Protein 3QAV (pdb70)

CATH classification: 3.40.30.10 (+1 more: 1.20.1050.10)

Radius of gyration: 17.87 Å; Cα contacts (8 Å, |Δi|>4): 291; chains: 1; bounding box: 44×52×30 Å

Structure (mmCIF, N/CA/C/O backbone):
data_3QAV
#
_entry.id   3QAV
#
_cell.length_a   90.747
_cell.length_b   58.775
_cell.length_c   55.457
_cell.angle_alpha   90.00
_cell.angle_beta   124.39
_cell.angle_gamma   90.00
#
_symmetry.space_group_name_H-M   'C 1 2 1'
#
loop_
_entity.id
_entity.type
_entity.pdbx_description
1 polymer 'Rho-class glutathione S-transferase'
2 water water
#
loop_
_atom_site.group_PDB
_atom_site.id
_atom_site.type_symbol
_atom_site.label_atom_id
_atom_site.label_alt_id
_atom_site.label_comp_id
_atom_site.label_asym_id
_atom_site.label_entity_id
_atom_site.label_seq_id
_atom_site.pdbx_PDB_ins_code
_atom_site.Cartn_x
_atom_site.Cartn_y
_atom_site.Cartn_z
_atom_site.occupancy
_atom_site.B_iso_or_equiv
_atom_site.auth_seq_id
_atom_site.auth_comp_id
_atom_site.auth_asym_id
_atom_site.auth_atom_id
_atom_site.pdbx_PDB_model_num
ATOM 1 N N . SER A 1 25 ? 33.785 68.052 39.411 1.00 56.92 5 SER A N 1
ATOM 2 C CA . SER A 1 25 ? 34.139 68.755 38.143 1.00 57.20 5 SER A CA 1
ATOM 3 C C . SER A 1 25 ? 33.524 68.046 36.937 1.00 56.10 5 SER A C 1
ATOM 4 O O . SER A 1 25 ? 32.815 68.660 36.137 1.00 56.72 5 SER A O 1
ATOM 7 N N . LYS A 1 26 ? 33.791 66.749 36.818 1.00 53.53 6 LYS A N 1
ATOM 8 C CA . LYS A 1 26 ? 33.262 65.963 35.711 1.00 49.42 6 LYS A CA 1
ATOM 9 C C . LYS A 1 26 ? 32.922 64.559 36.201 1.00 46.01 6 LYS A C 1
ATOM 10 O O . LYS A 1 26 ? 33.806 63.790 36.584 1.00 44.01 6 LYS A O 1
ATOM 16 N N . PRO A 1 27 ? 31.630 64.210 36.199 1.00 42.54 7 PRO A N 1
ATOM 17 C CA . PRO A 1 27 ? 31.202 62.885 36.652 1.00 39.61 7 PRO A CA 1
ATOM 18 C C . PRO A 1 27 ? 31.969 61.775 35.949 1.00 37.27 7 PRO A C 1
ATOM 19 O O . PRO A 1 27 ? 32.366 61.919 34.795 1.00 36.78 7 PRO A O 1
ATOM 23 N N . PHE A 1 28 ? 32.186 60.678 36.664 1.00 35.11 8 PHE A N 1
ATOM 24 C CA . PHE A 1 28 ? 32.872 59.518 36.113 1.00 34.03 8 PHE A CA 1
ATOM 25 C C . PHE A 1 28 ? 32.048 58.310 36.527 1.00 32.56 8 PHE A C 1
ATOM 26 O O . PHE A 1 28 ? 31.716 58.153 37.704 1.00 30.49 8 PHE A O 1
ATOM 34 N N . VAL A 1 29 ? 31.715 57.455 35.567 1.00 31.06 9 VAL A N 1
ATOM 35 C CA . VAL A 1 29 ? 30.903 56.292 35.883 1.00 31.23 9 VAL A CA 1
ATOM 36 C C . VAL A 1 29 ? 31.455 54.953 35.412 1.00 30.16 9 VAL A C 1
ATOM 37 O O . VAL A 1 29 ? 31.767 54.774 34.230 1.00 30.88 9 VAL A O 1
ATOM 41 N N . TYR A 1 30 ? 31.593 54.025 36.360 1.00 28.10 10 TYR A N 1
ATOM 42 C CA . TYR A 1 30 ? 32.047 52.671 36.066 1.00 27.74 10 TYR A CA 1
ATOM 43 C C . TYR A 1 30 ? 30.749 51.906 35.861 1.00 28.45 10 TYR A C 1
ATOM 44 O O . TYR A 1 30 ? 29.863 51.953 36.719 1.00 27.11 10 TYR A O 1
ATOM 53 N N . TRP A 1 31 ? 30.629 51.202 34.741 1.00 26.40 11 TRP A N 1
ATOM 54 C CA . TRP A 1 31 ? 29.408 50.463 34.463 1.00 25.45 11 TRP A CA 1
ATOM 55 C C . TRP A 1 31 ? 29.639 49.291 33.524 1.00 27.58 11 TRP A C 1
ATOM 56 O O . TRP A 1 31 ? 30.678 49.197 32.871 1.00 27.99 11 TRP A O 1
ATOM 67 N N . GLY A 1 32 ? 28.645 48.415 33.442 1.00 26.27 12 GLY A N 1
ATOM 68 C CA . GLY A 1 32 ? 28.754 47.247 32.587 1.00 26.00 12 GLY A CA 1
ATOM 69 C C . GLY A 1 32 ? 27.567 47.062 31.663 1.00 27.63 12 GLY A C 1
ATOM 70 O O . GLY A 1 32 ? 26.483 47.607 31.897 1.00 26.32 12 GLY A O 1
ATOM 71 N N . SER A 1 33 ? 27.776 46.274 30.612 1.00 28.30 13 SER A N 1
ATOM 72 C CA . SER A 1 33 ? 26.746 46.016 29.616 1.00 30.21 13 SER A CA 1
ATOM 73 C C . SER A 1 33 ? 25.622 45.109 30.106 1.00 31.66 13 SER A C 1
ATOM 74 O O . SER A 1 33 ? 25.872 44.091 30.757 1.00 30.42 13 SER A O 1
ATOM 77 N N . GLY A 1 34 ? 24.385 45.501 29.789 1.00 33.55 14 GLY A N 1
ATOM 78 C CA . GLY A 1 34 ? 23.211 44.721 30.156 1.00 34.36 14 GLY A CA 1
ATOM 79 C C . GLY A 1 34 ? 22.558 45.024 31.497 1.00 34.92 14 GLY A C 1
ATOM 80 O O . GLY A 1 34 ? 21.426 44.603 31.746 1.00 35.51 14 GLY A O 1
ATOM 81 N N . SER A 1 35 ? 23.272 45.757 32.349 1.00 34.43 15 SER A N 1
ATOM 82 C CA . SER A 1 35 ? 22.821 46.127 33.691 1.00 30.62 15 SER A CA 1
ATOM 83 C C . SER A 1 35 ? 21.815 47.282 33.756 1.00 30.20 15 SER A C 1
ATOM 84 O O . SER A 1 35 ? 22.168 48.436 33.511 1.00 27.98 15 SER A O 1
ATOM 87 N N . PRO A 1 36 ? 20.544 46.989 34.105 1.00 31.34 16 PRO A N 1
ATOM 88 C CA . PRO A 1 36 ? 19.541 48.057 34.187 1.00 29.47 16 PRO A CA 1
ATOM 89 C C . PRO A 1 36 ? 19.957 49.187 35.140 1.00 29.16 16 PRO A C 1
ATOM 90 O O . PRO A 1 36 ? 19.715 50.365 34.863 1.00 28.00 16 PRO A O 1
ATOM 94 N N . PRO A 1 37 ? 20.578 48.846 36.281 1.00 28.02 17 PRO A N 1
ATOM 95 C CA . PRO A 1 37 ? 20.974 49.944 37.167 1.00 27.01 17 PRO A CA 1
ATOM 96 C C . PRO A 1 37 ? 22.023 50.865 36.523 1.00 26.38 17 PRO A C 1
ATOM 97 O O . PRO A 1 37 ? 22.074 52.069 36.808 1.00 24.16 17 PRO A O 1
ATOM 101 N N . CYS A 1 38 ? 22.851 50.308 35.641 1.00 25.13 18 CYS A N 1
ATOM 102 C CA . CYS A 1 38 ? 23.850 51.121 34.957 1.00 25.66 18 CYS A CA 1
ATOM 103 C C . CYS A 1 38 ? 23.151 51.960 33.893 1.00 25.99 18 CYS A C 1
ATOM 104 O O . CYS A 1 38 ? 23.417 53.156 33.748 1.00 25.65 18 CYS A O 1
ATOM 107 N N . TRP A 1 39 ? 22.247 51.320 33.160 1.00 25.32 19 TRP A N 1
ATOM 108 C CA . TRP A 1 39 ? 21.510 51.977 32.085 1.00 25.61 19 TRP A CA 1
ATOM 109 C C . TRP A 1 39 ? 20.786 53.196 32.623 1.00 23.78 19 TRP A C 1
ATOM 110 O O . TRP A 1 39 ? 20.795 54.248 32.001 1.00 24.37 19 TRP A O 1
ATOM 121 N N . LYS A 1 40 ? 20.162 53.050 33.787 1.00 23.60 20 LYS A N 1
ATOM 122 C CA . LYS A 1 40 ? 19.441 54.153 34.417 1.00 22.97 20 LYS A CA 1
ATOM 123 C C . LYS A 1 40 ? 20.340 55.379 34.510 1.00 23.38 20 LYS A C 1
ATOM 124 O O . LYS A 1 40 ? 19.953 56.492 34.128 1.00 23.08 20 LYS A O 1
ATOM 130 N N . VAL A 1 41 ? 21.546 55.166 35.024 1.00 21.53 21 VAL A N 1
ATOM 131 C CA . VAL A 1 41 ? 22.511 56.241 35.185 1.00 22.65 21 VAL A CA 1
ATOM 132 C C . VAL A 1 41 ? 22.923 56.891 33.858 1.00 23.59 21 VAL A C 1
ATOM 133 O O . VAL A 1 41 ? 22.974 58.116 33.757 1.00 23.27 21 VAL A O 1
ATOM 137 N N . LEU A 1 42 ? 23.205 56.077 32.843 1.00 24.70 22 LEU A N 1
ATOM 138 C CA . LEU A 1 42 ? 23.615 56.614 31.548 1.00 25.05 22 LEU A CA 1
ATOM 139 C C . LEU A 1 42 ? 22.498 57.439 30.915 1.00 25.73 22 LEU A C 1
ATOM 140 O O . LEU A 1 42 ? 22.758 58.467 30.282 1.00 26.30 22 LEU A O 1
ATOM 145 N N . LEU A 1 43 ? 21.258 56.984 31.084 1.00 24.14 23 LEU A N 1
ATOM 146 C CA . LEU A 1 43 ? 20.109 57.683 30.523 1.00 24.15 23 LEU A CA 1
ATOM 147 C C . LEU A 1 43 ? 19.930 59.051 31.160 1.00 23.32 23 LEU A C 1
ATOM 148 O O . LEU A 1 43 ? 19.661 60.028 30.472 1.00 23.89 23 LEU A O 1
ATOM 153 N N . VAL A 1 44 ? 20.059 59.121 32.478 1.00 22.52 24 VAL A N 1
ATOM 154 C CA . VAL A 1 44 ? 19.924 60.403 33.168 1.00 23.13 24 VAL A CA 1
ATOM 155 C C . VAL A 1 44 ? 20.998 61.375 32.677 1.00 24.39 24 VAL A C 1
ATOM 156 O O . VAL A 1 44 ? 20.706 62.526 32.378 1.00 26.97 24 VAL A O 1
ATOM 160 N N . LEU A 1 45 ? 22.241 60.906 32.602 1.00 24.08 25 LEU A N 1
ATOM 161 C CA . LEU A 1 45 ? 23.343 61.744 32.141 1.00 25.66 25 LEU A CA 1
ATOM 162 C C . LEU A 1 45 ? 23.116 62.243 30.711 1.00 26.13 25 LEU A C 1
ATOM 163 O O . LEU A 1 45 ? 23.295 63.423 30.426 1.00 24.40 25 LEU A O 1
ATOM 168 N N . GLN A 1 46 ? 22.723 61.333 29.821 1.00 26.26 26 GLN A N 1
ATOM 169 C CA . GLN A 1 46 ? 22.474 61.674 28.426 1.00 27.81 26 GLN A CA 1
ATOM 170 C C . GLN A 1 46 ? 21.289 62.630 28.291 1.00 29.59 26 GLN A C 1
ATOM 171 O O . GLN A 1 46 ? 21.383 63.650 27.613 1.00 32.79 26 GLN A O 1
ATOM 177 N N . GLU A 1 47 ? 20.174 62.298 28.934 1.00 29.68 27 GLU A N 1
ATOM 178 C CA . GLU A 1 47 ? 18.984 63.140 28.856 1.00 32.02 27 GLU A CA 1
ATOM 179 C C . GLU A 1 47 ? 19.264 64.560 29.336 1.00 33.87 27 GLU A C 1
ATOM 180 O O . GLU A 1 47 ? 18.810 65.530 28.729 1.00 35.10 27 GLU A O 1
ATOM 186 N N . LYS A 1 48 ? 20.012 64.680 30.427 1.00 33.34 28 LYS A N 1
ATOM 187 C CA . LYS A 1 48 ? 20.334 65.992 30.980 1.00 35.41 28 LYS A CA 1
ATOM 188 C C . LYS A 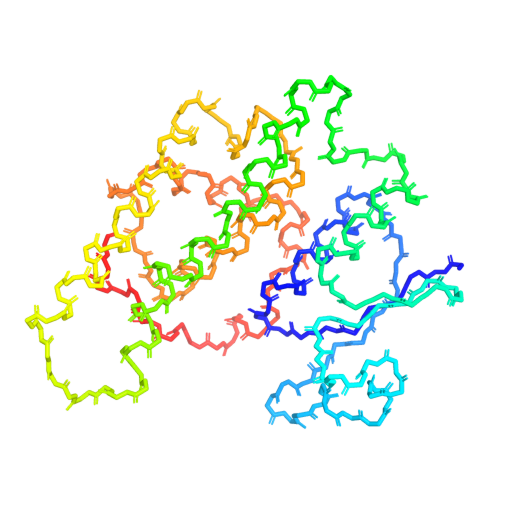1 48 ? 21.528 66.623 30.273 1.00 35.50 28 LYS A C 1
ATOM 189 O O . LYS A 1 48 ? 21.946 67.725 30.614 1.00 36.41 28 LYS A O 1
ATOM 195 N N . LYS A 1 49 ? 22.070 65.908 29.289 1.00 36.47 29 LYS A N 1
ATOM 196 C CA . LYS A 1 49 ? 23.209 66.374 28.496 1.00 38.49 29 LYS A CA 1
ATOM 197 C C . LYS A 1 49 ? 24.487 66.637 29.293 1.00 39.31 29 LYS A C 1
ATOM 198 O O . LYS A 1 49 ? 25.325 67.433 28.873 1.00 38.86 29 LYS A O 1
ATOM 204 N N . ILE A 1 50 ? 24.646 65.975 30.435 1.00 39.14 30 ILE A N 1
ATOM 205 C CA . ILE A 1 50 ? 25.845 66.167 31.253 1.00 39.41 30 ILE A CA 1
ATOM 206 C C . ILE A 1 50 ? 27.046 65.434 30.659 1.00 39.82 30 ILE A C 1
ATOM 207 O O . ILE A 1 50 ? 26.965 64.247 30.343 1.00 41.17 30 ILE A O 1
ATOM 212 N N . ASP A 1 51 ? 28.159 66.142 30.505 1.00 39.27 31 ASP A N 1
ATOM 213 C CA . ASP A 1 51 ? 29.364 65.533 29.960 1.00 40.45 31 ASP A CA 1
ATOM 214 C C . ASP A 1 51 ? 29.997 64.694 31.069 1.00 39.09 31 ASP A C 1
ATOM 215 O O . ASP A 1 51 ? 30.146 65.169 32.197 1.00 38.40 31 ASP A O 1
ATOM 220 N N . TYR A 1 52 ? 30.373 63.457 30.753 1.00 36.00 32 TYR A N 1
ATOM 221 C CA . TYR A 1 52 ? 30.974 62.575 31.752 1.00 34.33 32 TYR A CA 1
ATOM 222 C C . TYR A 1 52 ? 32.021 61.628 31.183 1.00 34.44 32 TYR A C 1
ATOM 223 O O . TYR A 1 52 ? 32.019 61.332 29.989 1.00 32.80 32 TYR A O 1
ATOM 232 N N . ASP A 1 53 ? 32.915 61.165 32.054 1.00 34.11 33 ASP A N 1
ATOM 233 C CA . ASP A 1 53 ? 33.944 60.205 31.684 1.00 33.96 33 ASP A CA 1
ATOM 234 C C . ASP A 1 53 ? 33.358 58.860 32.079 1.00 34.30 33 ASP A C 1
ATOM 235 O O . ASP A 1 53 ? 32.420 58.801 32.876 1.00 34.72 33 ASP A O 1
ATOM 240 N N . GLU A 1 54 ? 33.917 57.779 31.552 1.00 33.80 34 GLU A N 1
ATOM 241 C CA . GLU A 1 54 ? 33.389 56.461 31.862 1.00 32.96 34 GLU A CA 1
ATOM 242 C C . GLU A 1 54 ? 34.414 55.352 31.700 1.00 33.52 34 GLU A C 1
ATOM 243 O O . GLU A 1 54 ? 35.378 55.483 30.950 1.00 36.22 34 GLU A O 1
ATOM 249 N N . LYS A 1 55 ? 34.177 54.253 32.405 1.00 33.78 35 LYS A N 1
ATOM 250 C CA . LYS A 1 55 ? 35.020 53.072 32.326 1.00 33.61 35 LYS A CA 1
ATOM 251 C C . LYS A 1 55 ? 34.074 51.891 32.167 1.00 33.54 35 LYS A C 1
ATOM 252 O O . LYS A 1 55 ? 33.374 51.517 33.109 1.00 34.53 35 LYS A O 1
ATOM 258 N N . ILE A 1 56 ? 34.030 51.331 30.963 1.00 32.52 36 ILE A N 1
ATOM 259 C CA . ILE A 1 56 ? 33.176 50.188 30.681 1.00 33.04 36 ILE A CA 1
ATOM 260 C C . ILE A 1 56 ? 33.893 48.937 31.175 1.00 33.64 36 ILE A C 1
ATOM 261 O O . ILE A 1 56 ? 34.893 48.524 30.591 1.00 34.38 36 ILE A O 1
ATOM 266 N N . ILE A 1 57 ? 33.389 48.339 32.252 1.00 33.13 37 ILE A N 1
ATOM 267 C CA . ILE A 1 57 ? 34.024 47.145 32.811 1.00 33.30 37 ILE A CA 1
ATOM 268 C C . ILE A 1 57 ? 33.520 45.865 32.174 1.00 32.70 37 ILE A C 1
ATOM 269 O O . ILE A 1 57 ? 32.544 45.877 31.434 1.00 32.97 37 ILE A O 1
ATOM 274 N N . SER A 1 58 ? 34.202 44.761 32.454 1.00 34.84 38 SER A N 1
ATOM 275 C CA . SER A 1 58 ? 33.812 43.466 31.906 1.00 36.43 38 SER A CA 1
ATOM 276 C C . SER A 1 58 ? 33.274 42.544 32.980 1.00 37.65 38 SER A C 1
ATOM 277 O O . SER A 1 58 ? 34.017 42.106 33.859 1.00 39.04 38 SER A O 1
ATOM 280 N N . PHE A 1 59 ? 31.983 42.243 32.909 1.00 37.41 39 PHE A N 1
ATOM 281 C CA . PHE A 1 59 ? 31.382 41.351 33.885 1.00 38.75 39 PHE A CA 1
ATOM 282 C C . PHE A 1 59 ? 32.015 39.970 33.780 1.00 39.49 39 PHE A C 1
ATOM 283 O O . PHE A 1 59 ? 32.458 39.415 34.778 1.00 40.91 39 PHE A O 1
ATOM 291 N N . SER A 1 60 ? 32.078 39.423 32.567 1.00 40.61 40 SER A N 1
ATOM 292 C CA . SER A 1 60 ? 32.645 38.088 32.376 1.00 41.50 40 SER A CA 1
ATOM 293 C C . SER A 1 60 ? 34.085 37.975 32.870 1.00 41.37 40 SER A C 1
ATOM 294 O O . SER A 1 60 ? 34.551 36.886 33.184 1.00 42.10 40 SER A O 1
ATOM 297 N N . LYS A 1 61 ? 34.782 39.101 32.947 1.00 41.16 41 LYS A N 1
ATOM 298 C CA . LYS A 1 61 ? 36.156 39.107 33.420 1.00 40.93 41 LYS A CA 1
ATOM 299 C C . LYS A 1 61 ? 36.239 39.623 34.865 1.00 40.69 41 LYS A C 1
ATOM 300 O O . LYS A 1 61 ? 37.324 39.875 35.395 1.00 38.68 41 LYS A O 1
ATOM 306 N N . LYS A 1 62 ? 35.075 39.782 35.489 1.00 40.06 42 LYS A N 1
ATOM 307 C CA . LYS A 1 62 ? 34.976 40.230 36.874 1.00 40.18 42 LYS A CA 1
ATOM 308 C C . LYS A 1 62 ? 35.697 41.530 37.212 1.00 39.21 42 LYS A C 1
ATOM 309 O O . LYS A 1 62 ? 36.295 41.642 38.282 1.00 38.31 42 LYS A O 1
ATOM 315 N N . GLU A 1 63 ? 35.637 42.517 36.323 1.00 38.25 43 GLU A N 1
ATOM 316 C CA . GLU A 1 63 ? 36.311 43.785 36.586 1.00 38.00 43 GLU A CA 1
ATOM 317 C C . GLU A 1 63 ? 35.522 44.659 37.560 1.00 38.50 43 GLU A C 1
ATOM 318 O O . GLU A 1 63 ? 36.024 45.673 38.041 1.00 38.61 43 GLU A O 1
ATOM 324 N N . HIS A 1 64 ? 34.285 44.269 37.850 1.00 39.15 44 HIS A N 1
ATOM 325 C CA . HIS A 1 64 ? 33.468 45.018 38.802 1.00 40.18 44 HIS A CA 1
ATOM 326 C C . HIS A 1 64 ? 33.963 44.658 40.195 1.00 41.15 44 HIS A C 1
ATOM 327 O O . HIS A 1 64 ? 33.631 45.317 41.178 1.00 41.65 44 HIS A O 1
ATOM 334 N N . LYS A 1 65 ? 34.774 43.606 40.258 1.00 41.90 45 LYS A N 1
ATOM 335 C CA . LYS A 1 65 ? 35.338 43.120 41.510 1.00 41.56 45 LYS A CA 1
ATOM 336 C C . LYS A 1 65 ? 36.791 43.558 41.681 1.00 41.16 45 LYS A C 1
ATOM 337 O O . LYS A 1 65 ? 37.495 43.045 42.547 1.00 40.80 45 LYS A O 1
ATOM 343 N N . SER A 1 66 ? 37.236 44.504 40.858 1.00 40.30 46 SER A N 1
ATOM 344 C CA . SER A 1 66 ? 38.611 44.983 40.926 1.00 42.42 46 SER A CA 1
ATOM 345 C C . SER A 1 66 ? 38.836 45.833 42.169 1.00 43.93 46 SER A C 1
ATOM 346 O O . SER A 1 66 ? 37.877 46.257 42.816 1.00 42.92 46 SER A O 1
ATOM 349 N N . GLU A 1 67 ? 40.105 46.079 42.493 1.00 43.30 47 GLU A N 1
ATOM 350 C CA . GLU A 1 67 ? 40.464 46.878 43.661 1.00 44.35 47 GLU A CA 1
ATOM 351 C C . GLU A 1 67 ? 40.106 48.345 43.472 1.00 42.62 47 GLU A C 1
ATOM 352 O O . GLU A 1 67 ? 39.803 49.044 44.438 1.00 42.15 47 GLU A O 1
ATOM 358 N N . GLU A 1 68 ? 40.156 48.812 42.230 1.00 41.42 48 GLU A N 1
ATOM 359 C CA . GLU A 1 68 ? 39.825 50.201 41.932 1.00 41.17 48 GLU A CA 1
ATOM 360 C C . GLU A 1 68 ? 38.340 50.431 42.228 1.00 40.50 48 GLU A C 1
ATOM 361 O O . GLU A 1 68 ? 37.941 51.502 42.691 1.00 39.57 48 GLU A O 1
ATOM 367 N N . ILE A 1 69 ? 37.529 49.413 41.964 1.00 38.31 49 ILE A N 1
ATOM 368 C CA . ILE A 1 69 ? 36.096 49.489 42.211 1.00 37.72 49 ILE A CA 1
ATOM 369 C C . ILE A 1 69 ? 35.836 49.425 43.711 1.00 38.17 49 ILE A C 1
ATOM 370 O O . ILE A 1 69 ? 35.124 50.265 44.264 1.00 37.13 49 ILE A O 1
ATOM 375 N N . LEU A 1 70 ? 36.413 48.417 44.360 1.00 37.41 50 LEU A N 1
ATOM 376 C CA . LEU A 1 70 ? 36.235 48.225 45.795 1.00 38.63 50 LEU A CA 1
ATOM 377 C C . LEU A 1 70 ? 36.601 49.457 46.612 1.00 38.14 50 LEU A C 1
ATOM 378 O O . LEU A 1 70 ? 35.924 49.773 47.586 1.00 38.26 50 LEU A O 1
ATOM 383 N N . GLU A 1 71 ? 37.654 50.164 46.218 1.00 38.87 51 GLU A N 1
ATOM 384 C CA . GLU A 1 71 ? 38.044 51.368 46.952 1.00 42.24 51 GLU A CA 1
ATOM 385 C C . GLU A 1 71 ? 36.859 52.323 47.032 1.00 42.04 51 GLU A C 1
ATOM 386 O O . GLU A 1 71 ? 36.597 52.918 48.076 1.00 42.32 51 GLU A O 1
ATOM 392 N N . LEU A 1 72 ? 36.147 52.454 45.916 1.00 40.94 52 LEU A N 1
ATOM 393 C CA . LEU A 1 72 ? 34.981 53.328 45.820 1.00 40.13 52 LEU A CA 1
ATOM 394 C C . LEU A 1 72 ? 33.688 52.668 46.282 1.00 38.69 52 LEU A C 1
ATOM 395 O O . LEU A 1 72 ? 32.805 53.329 46.827 1.00 38.71 52 LEU A O 1
ATOM 400 N N . ASN A 1 73 ? 33.580 51.362 46.060 1.00 38.24 53 ASN A N 1
ATOM 401 C CA . ASN A 1 73 ? 32.370 50.625 46.408 1.00 36.37 53 ASN A CA 1
ATOM 402 C C . ASN A 1 73 ? 32.712 49.279 47.034 1.00 36.27 53 ASN A C 1
ATOM 403 O O . ASN A 1 73 ? 32.983 48.306 46.327 1.00 34.48 53 ASN A O 1
ATOM 408 N N . PRO A 1 74 ? 32.692 49.202 48.372 1.00 35.90 54 PRO A N 1
ATOM 409 C CA . PRO A 1 74 ? 33.008 47.954 49.076 1.00 35.36 54 PRO A CA 1
ATOM 410 C C . PRO A 1 74 ? 32.117 46.753 48.733 1.00 36.36 54 PRO A C 1
ATOM 411 O O . PRO A 1 74 ? 32.399 45.628 49.145 1.00 37.76 54 PRO A O 1
ATOM 415 N N . ARG A 1 75 ? 31.043 46.976 47.982 1.00 34.17 55 ARG A N 1
ATOM 416 C CA . ARG A 1 75 ? 30.178 45.864 47.602 1.00 33.07 55 ARG A CA 1
ATOM 417 C C . ARG A 1 75 ? 30.658 45.268 46.276 1.00 31.54 55 ARG A C 1
ATOM 418 O O . ARG A 1 75 ? 30.150 44.246 45.817 1.00 30.69 55 ARG A O 1
ATOM 426 N N . GLY A 1 76 ? 31.643 45.914 45.661 1.00 32.05 56 GLY A N 1
ATOM 427 C CA . GLY A 1 76 ? 32.152 45.416 44.398 1.00 31.95 56 GLY A CA 1
ATOM 428 C C . GLY A 1 76 ? 31.031 45.269 43.383 1.00 33.92 56 GLY A C 1
ATOM 429 O O . GLY A 1 76 ? 30.840 44.207 42.785 1.00 34.46 56 GLY A O 1
ATOM 430 N N . GLN A 1 77 ? 30.273 46.342 43.197 1.00 32.04 57 GLN A N 1
ATOM 431 C CA . GLN A 1 77 ? 29.180 46.327 42.244 1.00 31.82 57 GLN A CA 1
ATOM 432 C C . GLN A 1 77 ? 29.283 47.526 41.328 1.00 32.24 57 GLN A C 1
ATOM 433 O O . GLN A 1 77 ? 30.050 48.464 41.571 1.00 30.59 57 GLN A O 1
ATOM 439 N N . VAL A 1 78 ? 28.485 47.484 40.273 1.00 31.92 58 VAL A N 1
ATOM 440 C CA . VAL A 1 78 ? 28.431 48.557 39.308 1.00 31.41 58 VAL A CA 1
ATOM 441 C C . VAL A 1 78 ? 26.933 48.865 39.195 1.00 29.48 58 VAL A C 1
ATOM 442 O O . VAL A 1 78 ? 26.110 47.969 39.321 1.00 28.76 58 VAL A O 1
ATOM 446 N N . PRO A 1 79 ? 26.562 50.129 38.946 1.00 27.15 59 PRO A N 1
ATOM 447 C CA . PRO A 1 79 ? 27.431 51.290 38.754 1.00 28.07 59 PRO A CA 1
ATOM 448 C C . PRO A 1 79 ? 28.078 51.867 40.006 1.00 28.77 59 PRO A C 1
ATOM 449 O O . PRO A 1 79 ? 27.527 51.807 41.103 1.00 26.26 59 PRO A O 1
ATOM 453 N N . THR A 1 80 ? 29.271 52.415 39.815 1.00 29.41 60 THR A N 1
ATOM 454 C CA . THR A 1 80 ? 30.006 53.092 40.868 1.00 30.33 60 THR A CA 1
ATOM 455 C C . THR A 1 80 ? 30.190 54.444 40.194 1.00 31.15 60 THR A C 1
ATOM 456 O O . THR A 1 80 ? 30.556 54.518 39.022 1.00 30.78 60 THR A O 1
ATOM 460 N N . PHE A 1 81 ? 29.928 55.509 40.931 1.00 31.53 61 PHE A N 1
ATOM 461 C CA . PHE A 1 81 ? 29.971 56.839 40.355 1.00 32.04 61 PHE A CA 1
ATOM 462 C C . PHE A 1 81 ? 30.683 57.861 41.225 1.00 32.19 61 PHE A C 1
ATOM 463 O O . PHE A 1 81 ? 30.560 57.831 42.445 1.00 31.95 61 PHE A O 1
ATOM 471 N N . THR A 1 82 ? 31.432 58.756 40.585 1.00 33.01 62 THR A N 1
ATOM 472 C CA . THR A 1 82 ? 32.112 59.838 41.288 1.00 34.81 62 THR A CA 1
ATOM 473 C C . THR A 1 82 ? 31.851 61.141 40.534 1.00 36.39 62 THR A C 1
ATOM 474 O O . THR A 1 82 ? 31.587 61.143 39.326 1.00 34.77 62 THR A O 1
ATOM 478 N N . ASP A 1 83 ? 31.914 62.248 41.259 1.00 38.15 63 ASP A N 1
ATOM 479 C CA . ASP A 1 83 ? 31.710 63.569 40.680 1.00 41.53 63 ASP A CA 1
ATOM 480 C C . ASP A 1 83 ? 32.479 64.530 41.574 1.00 43.93 63 ASP A C 1
ATOM 481 O O . ASP A 1 83 ? 31.944 65.058 42.554 1.00 44.82 63 ASP A O 1
ATOM 486 N N . GLY A 1 84 ? 33.743 64.745 41.232 1.00 45.98 64 GLY A N 1
ATOM 487 C CA . GLY A 1 84 ? 34.571 65.607 42.042 1.00 47.75 64 GLY A CA 1
ATOM 488 C C . GLY A 1 84 ? 34.929 64.786 43.260 1.00 50.41 64 GLY A C 1
ATOM 489 O O . GLY A 1 84 ? 35.541 63.727 43.138 1.00 50.87 64 GLY A O 1
ATOM 490 N N . ASP A 1 85 ? 34.530 65.255 44.436 1.00 52.47 65 ASP A N 1
ATOM 491 C CA . ASP A 1 85 ? 34.824 64.536 45.668 1.00 53.63 65 ASP A CA 1
ATOM 492 C C . ASP A 1 85 ? 33.644 63.666 46.063 1.00 51.97 65 ASP A C 1
ATOM 493 O O . ASP A 1 85 ? 33.768 62.768 46.893 1.00 53.35 65 ASP A O 1
ATOM 498 N N . VAL A 1 86 ? 32.495 63.939 45.458 1.00 49.54 66 VAL A N 1
ATOM 499 C CA . VAL A 1 86 ? 31.290 63.176 45.736 1.00 46.21 66 VAL A CA 1
ATOM 500 C C . VAL A 1 86 ? 31.447 61.762 45.182 1.00 43.71 66 VAL A C 1
ATOM 501 O O . VAL A 1 86 ? 31.971 61.567 44.085 1.00 42.74 66 VAL A O 1
ATOM 505 N N . VAL A 1 87 ? 31.009 60.779 45.955 1.00 40.84 67 VAL A N 1
ATOM 506 C CA . VAL A 1 87 ? 31.067 59.386 45.535 1.00 39.59 67 VAL A CA 1
ATOM 507 C C . VAL A 1 87 ? 29.709 58.795 45.870 1.00 37.85 67 VAL A C 1
ATOM 508 O O . VAL A 1 87 ? 29.262 58.898 47.008 1.00 37.70 67 VAL A O 1
ATOM 512 N N . VAL A 1 88 ? 29.051 58.187 44.888 1.00 34.24 68 VAL A N 1
ATOM 513 C CA . VAL A 1 88 ? 27.727 57.602 45.114 1.00 32.75 68 VAL A CA 1
ATOM 514 C C . VAL A 1 88 ? 27.600 56.297 44.333 1.00 30.77 68 VAL A C 1
ATOM 515 O O . VAL A 1 88 ? 27.988 56.231 43.171 1.00 30.48 68 VAL A O 1
ATOM 519 N N . ASN A 1 89 ? 27.025 55.270 44.947 1.00 30.90 69 ASN A N 1
ATOM 520 C CA . ASN A 1 89 ? 26.905 53.989 44.261 1.00 33.11 69 ASN A CA 1
ATOM 521 C C . ASN A 1 89 ? 25.508 53.482 43.906 1.00 33.03 69 ASN A C 1
ATOM 522 O O . ASN A 1 89 ? 25.284 53.035 42.781 1.00 36.46 69 ASN A O 1
ATOM 527 N N . GLU A 1 90 ? 24.567 53.514 44.838 1.00 30.72 70 GLU A N 1
ATOM 528 C CA . GLU A 1 90 ? 23.236 53.022 44.501 1.00 29.02 70 GLU A CA 1
ATOM 529 C C . GLU A 1 90 ? 22.694 53.757 43.276 1.00 28.99 70 GLU A C 1
ATOM 530 O O . GLU A 1 90 ? 22.630 54.993 43.248 1.00 25.65 70 GLU A O 1
ATOM 536 N N . SER A 1 91 ? 22.317 52.987 42.262 1.00 25.39 71 SER A N 1
ATOM 537 C CA . SER A 1 91 ? 21.774 53.536 41.022 1.00 25.95 71 SER A CA 1
ATOM 538 C C . SER A 1 91 ? 20.717 54.624 41.242 1.00 25.08 71 SER A C 1
ATOM 539 O O . SER A 1 91 ? 20.763 55.686 40.614 1.00 26.04 71 SER A O 1
ATOM 542 N N . THR A 1 92 ? 19.755 54.357 42.116 1.00 23.03 72 THR A N 1
ATOM 543 C CA . THR A 1 92 ? 18.699 55.326 42.382 1.00 23.73 72 THR A CA 1
ATOM 544 C C . THR A 1 92 ? 19.271 56.581 43.042 1.00 25.18 72 THR A C 1
ATOM 545 O O . THR A 1 92 ? 18.871 57.704 42.715 1.00 25.39 72 THR A O 1
ATOM 549 N N . ALA A 1 93 ? 20.229 56.393 43.946 1.00 21.43 73 ALA A N 1
ATOM 550 C CA . ALA A 1 93 ? 20.845 57.521 44.624 1.00 20.77 73 ALA A CA 1
ATOM 551 C C . ALA A 1 93 ? 21.609 58.375 43.624 1.00 20.47 73 ALA A C 1
ATOM 552 O O . ALA A 1 93 ? 21.603 59.597 43.718 1.00 20.99 73 ALA A O 1
ATOM 554 N N . ILE A 1 94 ? 22.280 57.728 42.675 1.00 19.50 74 ILE A N 1
ATOM 555 C CA . ILE A 1 94 ? 23.035 58.448 41.665 1.00 21.48 74 ILE A CA 1
ATOM 556 C C . ILE A 1 94 ? 22.080 59.329 40.848 1.00 22.55 74 ILE A C 1
ATOM 557 O O . ILE A 1 94 ? 22.345 60.513 40.616 1.00 22.04 74 ILE A O 1
ATOM 562 N N . CYS A 1 95 ? 20.973 58.736 40.414 1.00 23.70 75 CYS A N 1
ATOM 563 C CA . CYS A 1 95 ? 19.969 59.455 39.632 1.00 23.31 75 CYS A CA 1
ATOM 564 C C . CYS A 1 95 ? 19.414 60.644 40.398 1.00 22.88 75 CYS A C 1
ATOM 565 O O . CYS A 1 95 ? 19.282 61.724 39.841 1.00 22.84 75 CYS A O 1
ATOM 568 N N . MET A 1 96 ? 19.106 60.448 41.676 1.00 22.99 76 MET A N 1
ATOM 569 C CA . MET A 1 96 ? 18.575 61.529 42.494 1.00 24.12 76 MET A CA 1
ATOM 570 C C . MET A 1 96 ? 19.604 62.642 42.660 1.00 24.74 76 MET A C 1
ATOM 571 O O . MET A 1 96 ? 19.262 63.821 42.601 1.00 24.46 76 MET A O 1
ATOM 576 N N . TYR A 1 97 ? 20.864 62.266 42.860 1.00 22.63 77 TYR A N 1
ATOM 577 C CA . TYR A 1 97 ? 21.936 63.252 43.009 1.00 23.78 77 TYR A CA 1
ATOM 578 C C . TYR A 1 97 ? 22.104 64.090 41.747 1.00 25.12 77 TYR A C 1
ATOM 579 O O . TYR A 1 97 ? 22.292 65.306 41.822 1.00 23.20 77 TYR A O 1
ATOM 588 N N . LEU A 1 98 ? 22.053 63.430 40.592 1.00 24.02 78 LEU A N 1
ATOM 589 C CA . LEU A 1 98 ? 22.211 64.112 39.310 1.00 26.45 78 LEU A CA 1
ATOM 590 C C . LEU A 1 98 ? 21.069 65.094 39.047 1.00 27.90 78 LEU A C 1
ATOM 591 O O . LEU A 1 98 ? 21.290 66.186 38.512 1.00 30.18 78 LEU A O 1
ATOM 596 N N . GLU A 1 99 ? 19.851 64.700 39.412 1.00 25.85 79 GLU A N 1
ATOM 597 C CA . GLU A 1 99 ? 18.680 65.556 39.218 1.00 26.45 79 GLU A CA 1
ATOM 598 C C . GLU A 1 99 ? 18.790 66.792 40.110 1.00 28.98 79 GLU A C 1
ATOM 599 O O . GLU A 1 99 ? 18.389 67.888 39.722 1.00 30.59 79 GLU A O 1
ATOM 605 N N . GLU A 1 100 ? 19.351 66.610 41.301 1.00 29.03 80 GLU A N 1
ATOM 606 C CA . GLU A 1 100 ? 19.520 67.707 42.249 1.00 31.72 80 GLU A CA 1
ATOM 607 C C . GLU A 1 100 ? 20.734 68.593 41.962 1.00 30.93 80 GLU A C 1
ATOM 608 O O . GLU A 1 100 ? 20.675 69.810 42.134 1.00 33.77 80 GLU A O 1
ATOM 614 N N . LYS A 1 101 ? 21.826 67.986 41.518 1.00 30.54 81 LYS A N 1
ATOM 615 C CA . LYS A 1 101 ? 23.048 68.723 41.225 1.00 30.16 81 LYS A CA 1
ATOM 616 C C . LYS A 1 101 ? 23.010 69.455 39.885 1.00 31.25 81 LYS A C 1
ATOM 617 O O . LYS A 1 101 ? 23.603 70.517 39.746 1.00 26.75 81 LYS A O 1
ATOM 623 N N . TYR A 1 102 ? 22.324 68.880 38.899 1.00 31.69 82 TYR A N 1
ATOM 624 C CA . TYR A 1 102 ? 22.230 69.496 37.578 1.00 33.80 82 TYR A CA 1
ATOM 625 C C . TYR A 1 102 ? 20.753 69.680 37.237 1.00 34.54 82 TYR A C 1
ATOM 626 O O . TYR A 1 102 ? 20.155 68.875 36.530 1.00 34.93 82 TYR A O 1
ATOM 635 N N . PRO A 1 103 ? 20.150 70.761 37.740 1.00 36.59 83 PRO A N 1
ATOM 636 C CA . PRO A 1 103 ? 18.735 71.069 37.516 1.00 37.56 83 PRO A CA 1
ATOM 637 C C . PRO A 1 103 ? 18.374 71.675 36.162 1.00 38.87 83 PRO A C 1
ATOM 638 O O . PRO A 1 103 ? 17.198 71.896 35.882 1.00 39.52 83 PRO A O 1
ATOM 642 N N . LYS A 1 104 ? 19.376 71.934 35.328 1.00 39.17 84 LYS A N 1
ATOM 643 C CA . LYS A 1 104 ? 19.139 72.535 34.018 1.00 42.14 84 LYS A CA 1
ATOM 644 C C . LYS A 1 104 ? 18.039 71.848 33.205 1.00 40.75 84 LYS A C 1
ATOM 645 O O . LYS A 1 104 ? 17.123 72.509 32.702 1.00 43.14 84 LYS A O 1
ATOM 651 N N . VAL A 1 105 ? 18.133 70.529 33.070 1.00 36.49 85 VAL A N 1
ATOM 652 C CA . VAL A 1 105 ? 17.138 69.763 32.325 1.00 34.09 85 VAL A CA 1
ATOM 653 C C . VAL A 1 105 ? 16.444 68.813 33.302 1.00 33.57 85 VAL A C 1
ATOM 654 O O . VAL A 1 105 ? 16.868 67.668 33.477 1.00 32.19 85 VAL A O 1
ATOM 658 N N . PRO A 1 106 ? 15.369 69.282 33.957 1.00 32.82 86 PRO A N 1
ATOM 659 C CA . PRO A 1 106 ? 14.612 68.484 34.930 1.00 33.23 86 PRO A CA 1
ATOM 660 C C . PRO A 1 106 ? 13.903 67.233 34.409 1.00 32.83 86 PRO A C 1
ATOM 661 O O . PRO A 1 106 ? 13.207 67.276 33.399 1.00 33.37 86 PRO A O 1
ATOM 665 N N . LEU A 1 107 ? 14.094 66.118 35.110 1.00 32.35 87 LEU A N 1
ATOM 666 C CA . LEU A 1 107 ? 13.448 64.865 34.744 1.00 31.54 87 LEU A CA 1
ATOM 667 C C . LEU A 1 107 ? 12.202 64.682 35.599 1.00 31.22 87 LEU A C 1
ATOM 668 O O . LEU A 1 107 ? 11.584 63.616 35.601 1.00 32.88 87 LEU A O 1
ATOM 673 N N . PHE A 1 108 ? 11.857 65.728 36.344 1.00 29.51 88 PHE A N 1
ATOM 674 C CA . PHE A 1 108 ? 10.659 65.746 37.181 1.00 27.88 88 PHE A CA 1
ATOM 675 C C . PHE A 1 108 ? 9.913 67.050 36.870 1.00 29.94 88 PHE A C 1
ATOM 676 O O . PHE A 1 108 ? 10.541 68.090 36.641 1.00 29.26 88 PHE A O 1
ATOM 684 N N . PRO A 1 109 ? 8.569 67.010 36.837 1.00 29.00 89 PRO A N 1
ATOM 685 C CA . PRO A 1 109 ? 7.822 68.241 36.562 1.00 30.56 89 PRO A CA 1
ATOM 686 C C . PRO A 1 109 ? 7.891 69.074 37.843 1.00 32.03 89 PRO A C 1
ATOM 687 O O . PRO A 1 109 ? 8.461 68.622 38.834 1.00 31.78 89 PRO A O 1
ATOM 691 N N . SER A 1 110 ? 7.316 70.269 37.846 1.00 32.95 90 SER A N 1
ATOM 692 C CA . SER A 1 110 ? 7.388 71.111 39.045 1.00 35.14 90 SER A CA 1
ATOM 693 C C . SER A 1 110 ? 6.254 70.890 40.043 1.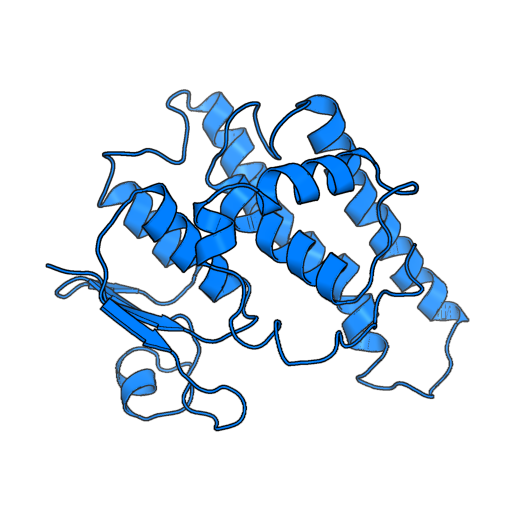00 34.95 90 SER A C 1
ATOM 694 O O . SER A 1 110 ? 6.448 71.010 41.253 1.00 36.18 90 SER A O 1
ATOM 697 N N . ASP A 1 111 ? 5.072 70.556 39.544 1.00 33.55 91 ASP A N 1
ATOM 698 C CA . ASP A 1 111 ? 3.933 70.339 40.422 1.00 33.51 91 ASP A CA 1
ATOM 699 C C . ASP A 1 111 ? 4.161 69.129 41.324 1.00 33.66 91 ASP A C 1
ATOM 700 O O . ASP A 1 111 ? 4.329 67.997 40.855 1.00 31.77 91 ASP A O 1
ATOM 705 N N . THR A 1 112 ? 4.158 69.396 42.627 1.00 33.09 92 THR A N 1
ATOM 706 C CA . THR A 1 112 ? 4.365 68.394 43.662 1.00 32.09 92 THR A CA 1
ATOM 707 C C . THR A 1 112 ? 3.435 67.198 43.526 1.00 30.54 92 THR A C 1
ATOM 708 O O . THR A 1 112 ? 3.833 66.060 43.762 1.00 29.57 92 THR A O 1
ATOM 712 N N . THR A 1 113 ? 2.188 67.458 43.162 1.00 29.67 93 THR A N 1
ATOM 713 C CA . THR A 1 113 ? 1.223 66.386 42.997 1.00 29.49 93 THR A CA 1
ATOM 714 C C . THR A 1 113 ? 1.618 65.480 41.837 1.00 29.10 93 THR A C 1
ATOM 715 O O . THR A 1 113 ? 1.566 64.260 41.953 1.00 30.10 93 THR A O 1
ATOM 719 N N . ILE A 1 114 ? 2.028 66.076 40.724 1.00 28.85 94 ILE A N 1
ATOM 720 C CA . ILE A 1 114 ? 2.430 65.295 39.565 1.00 29.61 94 ILE A CA 1
ATOM 721 C C . ILE A 1 114 ? 3.748 64.565 39.850 1.00 30.29 94 ILE A C 1
ATOM 722 O O . ILE A 1 114 ? 3.929 63.421 39.429 1.00 30.20 94 ILE A O 1
ATOM 727 N N . ARG A 1 115 ? 4.652 65.219 40.577 1.00 30.45 95 ARG A N 1
ATOM 728 C CA . ARG A 1 115 ? 5.935 64.615 40.931 1.00 29.62 95 ARG A CA 1
ATOM 729 C C . ARG A 1 115 ? 5.697 63.347 41.740 1.00 28.47 95 ARG A C 1
ATOM 730 O O . ARG A 1 115 ? 6.427 62.362 41.605 1.00 27.00 95 ARG A O 1
ATOM 738 N N . ALA A 1 116 ? 4.673 63.385 42.584 1.00 27.77 96 ALA A N 1
ATOM 739 C CA . ALA A 1 116 ? 4.328 62.241 43.415 1.00 28.21 96 ALA A CA 1
ATOM 740 C C . ALA A 1 116 ? 4.036 61.023 42.535 1.00 26.62 96 ALA A C 1
ATOM 741 O O . ALA A 1 116 ? 4.420 59.899 42.866 1.00 24.98 96 ALA A O 1
ATOM 743 N N . LYS A 1 117 ? 3.364 61.243 41.413 1.00 25.17 97 LYS A N 1
ATOM 744 C CA . LYS A 1 117 ? 3.058 60.138 40.512 1.00 26.67 97 LYS A CA 1
ATOM 745 C C . LYS A 1 117 ? 4.323 59.626 39.814 1.00 24.72 97 LYS A C 1
ATOM 746 O O . LYS A 1 117 ? 4.434 58.431 39.543 1.00 26.35 97 LYS A O 1
ATOM 752 N N . VAL A 1 118 ? 5.271 60.521 39.524 1.00 21.64 98 VAL A N 1
ATOM 753 C CA . VAL A 1 118 ? 6.526 60.111 38.890 1.00 23.67 98 VAL A CA 1
ATOM 754 C C . VAL A 1 118 ? 7.279 59.205 39.875 1.00 24.03 98 VAL A C 1
ATOM 755 O O . VAL A 1 118 ? 7.734 58.123 39.508 1.00 24.59 98 VAL A O 1
ATOM 759 N N . TYR A 1 119 ? 7.394 59.649 41.127 1.00 23.80 99 TYR A N 1
ATOM 760 C CA . TYR A 1 119 ? 8.045 58.860 42.175 1.00 23.37 99 TYR A CA 1
ATOM 761 C C . TYR A 1 119 ? 7.314 57.515 42.300 1.00 23.28 99 TYR A C 1
ATOM 762 O O . TYR A 1 119 ? 7.941 56.467 42.388 1.00 23.19 99 TYR A O 1
ATOM 771 N N . GLN A 1 120 ? 5.986 57.541 42.303 1.00 22.20 100 GLN A N 1
ATOM 772 C CA . GLN A 1 120 ? 5.229 56.293 42.406 1.00 24.01 100 GLN A CA 1
ATOM 773 C C . GLN A 1 120 ? 5.652 55.300 41.318 1.00 22.32 100 GLN A C 1
ATOM 774 O O . GLN A 1 120 ? 5.997 54.151 41.616 1.00 23.49 100 GLN A O 1
ATOM 780 N N . ARG A 1 121 ? 5.631 55.738 40.063 1.00 22.18 101 ARG A N 1
ATOM 781 C CA . ARG A 1 121 ? 6.008 54.856 38.956 1.00 24.80 101 ARG A CA 1
ATOM 782 C C . ARG A 1 121 ? 7.462 54.371 39.062 1.00 25.31 101 ARG A C 1
ATOM 783 O O . ARG A 1 121 ? 7.734 53.193 38.867 1.00 24.93 101 ARG A O 1
ATOM 791 N N . MET A 1 122 ? 8.384 55.277 39.380 1.00 23.59 102 MET A N 1
ATOM 792 C CA . MET A 1 122 ? 9.796 54.924 39.530 1.00 24.77 102 MET A CA 1
ATOM 793 C C . MET A 1 122 ? 10.020 53.707 40.431 1.00 24.27 102 MET A C 1
ATOM 794 O O . MET A 1 122 ? 10.560 52.684 40.004 1.00 23.24 102 MET A O 1
ATOM 799 N N . PHE A 1 123 ? 9.608 53.841 41.687 1.00 24.74 103 PHE A N 1
ATOM 800 C CA . PHE A 1 123 ? 9.790 52.792 42.684 1.00 25.82 103 PHE A CA 1
ATOM 801 C C . PHE A 1 123 ? 8.926 51.552 42.490 1.00 26.41 103 PHE A C 1
ATOM 802 O O . PHE A 1 123 ? 9.287 50.469 42.936 1.00 29.22 103 PHE A O 1
ATOM 810 N N . GLU A 1 124 ? 7.799 51.699 41.806 1.00 27.37 104 GLU A N 1
ATOM 811 C CA . GLU A 1 124 ? 6.941 50.549 41.551 1.00 29.50 104 GLU A CA 1
ATOM 812 C C . GLU A 1 124 ? 7.604 49.614 40.527 1.00 30.68 104 GLU A C 1
ATOM 813 O O . GLU A 1 124 ? 7.295 48.417 40.475 1.00 31.26 104 GLU A O 1
ATOM 819 N N . THR A 1 125 ? 8.525 50.151 39.724 1.00 30.21 105 THR A N 1
ATOM 820 C CA . THR A 1 125 ? 9.200 49.337 38.710 1.00 31.07 105 THR A CA 1
ATOM 821 C C . THR A 1 125 ? 9.946 48.142 39.297 1.00 30.90 105 THR A C 1
ATOM 822 O O . THR A 1 125 ? 10.274 47.199 38.571 1.00 27.34 105 THR A O 1
ATOM 826 N N . SER A 1 126 ? 10.216 48.179 40.601 1.00 30.22 106 SER A N 1
ATOM 827 C CA . SER A 1 126 ? 10.933 47.083 41.244 1.00 31.17 106 SER A CA 1
ATOM 828 C C . SER A 1 126 ? 10.125 45.787 41.183 1.00 31.26 106 SER A C 1
ATOM 829 O O . SER A 1 126 ? 10.696 44.701 41.197 1.00 32.09 106 SER A O 1
ATOM 832 N N . ASN A 1 127 ? 8.801 45.907 41.126 1.00 30.03 107 ASN A N 1
ATOM 833 C CA . ASN A 1 127 ? 7.914 44.743 41.038 1.00 31.27 107 ASN A CA 1
ATOM 834 C C . ASN A 1 127 ? 8.115 43.974 39.740 1.00 31.26 107 ASN A C 1
ATOM 835 O O . ASN A 1 127 ? 7.761 42.803 39.646 1.00 32.70 107 ASN A O 1
ATOM 840 N N . ILE A 1 128 ? 8.650 44.646 38.728 1.00 29.24 108 ILE A N 1
ATOM 841 C CA . ILE A 1 128 ? 8.881 44.007 37.449 1.00 30.58 108 ILE A CA 1
ATOM 842 C C . ILE A 1 128 ? 10.003 43.004 37.612 1.00 32.59 108 ILE A C 1
ATOM 843 O O . ILE A 1 128 ? 9.919 41.887 37.108 1.00 33.13 108 ILE A O 1
ATOM 848 N N . SER A 1 129 ? 11.052 43.404 38.323 1.00 35.09 109 SER A N 1
ATOM 849 C CA . SER A 1 129 ? 12.181 42.518 38.570 1.00 39.53 109 SER A CA 1
ATOM 850 C C . SER A 1 129 ? 11.690 41.261 39.278 1.00 40.24 109 SER A C 1
ATOM 851 O O . SER A 1 129 ? 11.964 40.147 38.854 1.00 42.15 109 SER A O 1
ATOM 854 N N . THR A 1 130 ? 10.952 41.456 40.361 1.00 42.80 110 THR A N 1
ATOM 855 C CA . THR A 1 130 ? 10.450 40.343 41.146 1.00 44.55 110 THR A CA 1
ATOM 856 C C . THR A 1 130 ? 9.399 39.474 40.463 1.00 45.28 110 THR A C 1
ATOM 857 O O . THR A 1 130 ? 9.527 38.252 40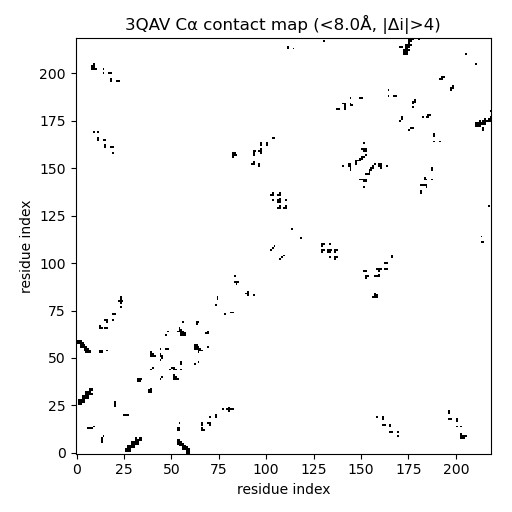.436 1.00 45.63 110 THR A O 1
ATOM 861 N N . ASN A 1 131 ? 8.365 40.092 39.903 1.00 45.52 111 ASN A N 1
ATOM 862 C CA . ASN A 1 131 ? 7.300 39.321 39.273 1.00 45.88 111 ASN A CA 1
ATOM 863 C C . ASN A 1 131 ? 7.563 38.847 37.849 1.00 47.23 111 ASN A C 1
ATOM 864 O O . ASN A 1 131 ? 7.031 37.821 37.433 1.00 48.74 111 ASN A O 1
ATOM 869 N N . VAL A 1 132 ? 8.378 39.576 37.095 1.00 47.53 112 VAL A N 1
ATOM 870 C CA . VAL A 1 132 ? 8.655 39.162 35.727 1.00 48.39 112 VAL A CA 1
ATOM 871 C C . VAL A 1 132 ? 9.980 38.429 35.558 1.00 50.11 112 VAL A C 1
ATOM 872 O O . VAL A 1 132 ? 10.016 37.343 34.985 1.00 50.37 112 VAL A O 1
ATOM 876 N N . MET A 1 133 ? 11.068 39.008 36.055 1.00 53.20 113 MET A N 1
ATOM 877 C CA . MET A 1 133 ? 12.372 38.372 35.902 1.00 57.13 113 MET A CA 1
ATOM 878 C C . MET A 1 133 ? 12.507 37.041 36.636 1.00 59.52 113 MET A C 1
ATOM 879 O O . MET A 1 133 ? 13.416 36.263 36.349 1.00 60.15 113 MET A O 1
ATOM 884 N N . GLU A 1 134 ? 11.604 36.774 37.575 1.00 62.48 114 GLU A N 1
ATOM 885 C CA . GLU A 1 134 ? 11.636 35.519 38.321 1.00 64.82 114 GLU A CA 1
ATOM 886 C C . GLU A 1 134 ? 11.291 34.354 37.397 1.00 65.06 114 GLU A C 1
ATOM 887 O O . GLU A 1 134 ? 11.689 33.215 37.639 1.00 64.84 114 GLU A O 1
ATOM 893 N N . PHE A 1 135 ? 10.546 34.651 36.337 1.00 65.16 115 PHE A N 1
ATOM 894 C CA . PHE A 1 135 ? 10.154 33.638 35.361 1.00 66.07 115 PHE A CA 1
ATOM 895 C C . PHE A 1 135 ? 11.402 33.256 34.573 1.00 67.32 115 PHE A C 1
ATOM 896 O O . PHE A 1 135 ? 11.543 32.123 34.113 1.00 67.54 115 PHE A O 1
ATOM 904 N N . VAL A 1 136 ? 12.308 34.217 34.426 1.00 68.64 116 VAL A N 1
ATOM 905 C CA . VAL A 1 136 ? 13.559 33.990 33.718 1.00 71.11 116 VAL A CA 1
ATOM 906 C C . VAL A 1 136 ? 14.551 33.383 34.702 1.00 73.55 116 VAL A C 1
ATOM 907 O O . VAL A 1 136 ? 15.403 32.578 34.327 1.00 74.32 116 VAL A O 1
ATOM 911 N N . GLN A 1 137 ? 14.426 33.771 35.968 1.00 75.83 117 GLN A N 1
ATOM 912 C CA . GLN A 1 137 ? 15.298 33.265 37.022 1.00 78.21 117 GLN A CA 1
ATOM 913 C C . GLN A 1 137 ? 15.088 31.767 37.194 1.00 79.56 117 GLN A C 1
ATOM 914 O O . GLN A 1 137 ? 16.036 30.984 37.138 1.00 79.81 117 GLN A O 1
ATOM 920 N N . TYR A 1 138 ? 13.833 31.380 37.401 1.00 81.02 118 TYR A N 1
ATOM 921 C CA . TYR A 1 138 ? 13.470 29.983 37.604 1.00 83.32 118 TYR A CA 1
ATOM 922 C C . TYR A 1 138 ? 13.826 29.093 36.415 1.00 84.01 118 TYR A C 1
ATOM 923 O O . TYR A 1 138 ? 14.284 27.965 36.596 1.00 83.65 118 TYR A O 1
ATOM 932 N N . LYS A 1 139 ? 13.613 29.595 35.202 1.00 85.05 119 LYS A N 1
ATOM 933 C CA . LYS A 1 139 ? 13.929 28.827 34.001 1.00 86.33 119 LYS A CA 1
ATOM 934 C C . LYS A 1 139 ? 15.436 28.737 33.806 1.00 87.88 119 LYS A C 1
ATOM 935 O O . LYS A 1 139 ? 15.919 28.664 32.677 1.00 87.71 119 LYS A O 1
ATOM 941 N N . MET A 1 140 ? 16.175 28.742 34.911 1.00 90.04 120 MET A N 1
ATOM 942 C CA . MET A 1 140 ? 17.629 28.664 34.860 1.00 92.56 120 MET A CA 1
ATOM 943 C C . MET A 1 140 ? 18.216 28.038 36.127 1.00 94.63 120 MET A C 1
ATOM 944 O O . MET A 1 140 ? 18.932 27.039 36.055 1.00 95.52 120 MET A O 1
ATOM 9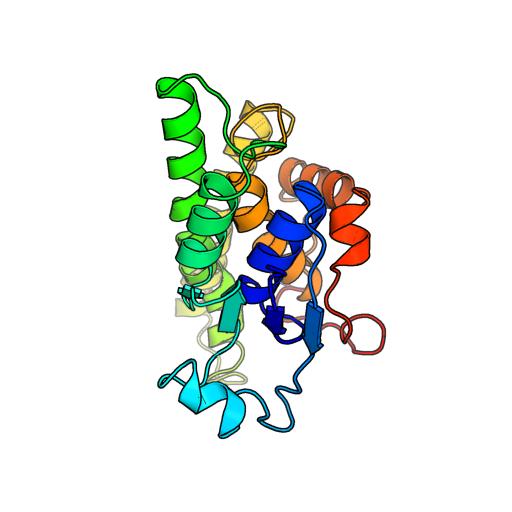49 N N . LYS A 1 141 ? 17.909 28.625 37.282 1.00 96.86 121 LYS A N 1
ATOM 950 C CA . LYS A 1 141 ? 18.418 28.129 38.561 1.00 99.06 121 LYS A CA 1
ATOM 951 C C . LYS A 1 141 ? 18.063 26.667 38.827 1.00 100.97 121 LYS A C 1
ATOM 952 O O . LYS A 1 141 ? 18.470 26.095 39.841 1.00 101.21 121 LYS A O 1
ATOM 958 N N . ASN A 1 142 ? 17.299 26.070 37.915 1.00 103.03 122 ASN A N 1
ATOM 959 C CA . ASN A 1 142 ? 16.895 24.672 38.029 1.00 104.96 122 ASN A CA 1
ATOM 960 C C . ASN A 1 142 ? 16.070 24.236 36.819 1.00 105.94 122 ASN A C 1
ATOM 961 O O . ASN A 1 142 ? 15.039 23.575 36.959 1.00 106.11 122 ASN A O 1
ATOM 966 N N . LYS A 1 143 ? 16.534 24.617 35.631 1.00 106.71 123 LYS A N 1
ATOM 967 C CA . LYS A 1 143 ? 15.863 24.257 34.387 1.00 107.62 123 LYS A CA 1
ATOM 968 C C . LYS A 1 143 ? 15.892 22.745 34.208 1.00 108.15 123 LYS A C 1
ATOM 969 O O . LYS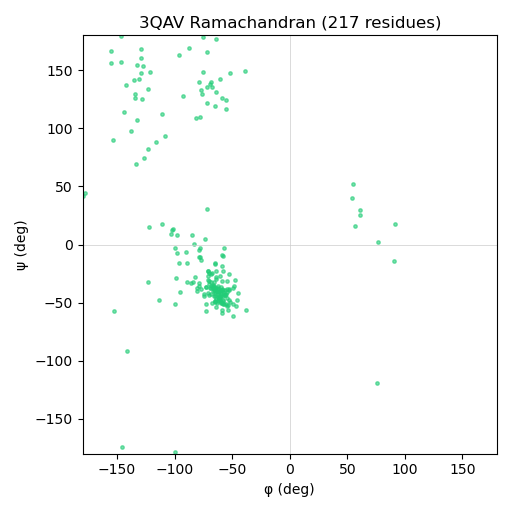 A 1 143 ? 16.482 22.031 35.019 1.00 108.67 123 LYS A O 1
ATOM 975 N N . ASP A 1 144 ? 15.254 22.257 33.148 1.00 108.58 124 ASP A N 1
ATOM 976 C CA . ASP A 1 144 ? 15.213 20.822 32.885 1.00 108.52 124 ASP A CA 1
ATOM 977 C C . ASP A 1 144 ? 14.629 20.080 34.083 1.00 107.84 124 ASP A C 1
ATOM 978 O O . ASP A 1 144 ? 14.774 18.864 34.206 1.00 107.75 124 ASP A O 1
ATOM 983 N N . SER A 1 145 ? 13.976 20.826 34.967 1.00 107.05 125 SER A N 1
ATOM 984 C CA . SER A 1 145 ? 13.357 20.254 36.155 1.00 106.44 125 SER A CA 1
ATOM 985 C C . SER A 1 145 ? 11.898 20.685 36.192 1.00 105.61 125 SER A C 1
ATOM 986 O O . SER A 1 145 ? 11.515 21.554 36.976 1.00 105.63 125 SER A O 1
ATOM 989 N N . ILE A 1 146 ? 11.094 20.070 35.330 1.00 104.27 126 ILE A N 1
ATOM 990 C CA . ILE A 1 146 ? 9.673 20.376 35.233 1.00 102.84 126 ILE A CA 1
ATOM 991 C C . ILE A 1 146 ? 9.020 20.625 36.587 1.00 101.87 126 ILE A C 1
ATOM 992 O O . ILE A 1 146 ? 9.428 20.069 37.607 1.00 101.78 126 ILE A O 1
ATOM 997 N N . ASP A 1 147 ? 8.000 21.475 36.572 1.00 100.63 127 ASP A N 1
ATOM 998 C CA . ASP A 1 147 ? 7.237 21.832 37.761 1.00 99.64 127 ASP A CA 1
ATOM 999 C C . ASP A 1 147 ? 6.179 22.807 37.266 1.00 98.78 127 ASP A C 1
ATOM 1000 O O . ASP A 1 147 ? 5.894 23.825 37.899 1.00 98.95 127 ASP A O 1
ATOM 1005 N N . GLN A 1 148 ? 5.610 22.477 36.111 1.00 97.34 128 GLN A N 1
ATOM 1006 C CA . GLN A 1 148 ? 4.593 23.298 35.473 1.00 95.73 128 GLN A CA 1
ATOM 1007 C C . GLN A 1 148 ? 3.374 23.539 36.359 1.00 94.95 128 GLN A C 1
ATOM 1008 O O . GLN A 1 148 ? 2.519 24.361 36.032 1.00 94.59 128 GLN A O 1
ATOM 1014 N N . VAL A 1 149 ? 3.292 22.822 37.478 1.00 94.44 129 VAL A N 1
ATOM 1015 C CA . VAL A 1 149 ? 2.176 22.990 38.405 1.00 93.93 129 VAL A CA 1
ATOM 1016 C C . VAL A 1 149 ? 2.361 24.327 39.116 1.00 93.95 129 VAL A C 1
ATOM 1017 O O . VAL A 1 149 ? 1.396 25.040 39.397 1.00 94.40 129 VAL A O 1
ATOM 1021 N N . LEU A 1 150 ? 3.617 24.656 39.399 1.00 93.29 130 LEU A N 1
ATOM 1022 C CA . LEU A 1 150 ? 3.970 25.908 40.054 1.00 92.30 130 LEU A CA 1
ATOM 1023 C C . LEU A 1 150 ? 4.333 26.918 38.972 1.00 91.48 130 LEU A C 1
ATOM 1024 O O . LEU A 1 150 ? 3.967 28.093 39.047 1.00 91.36 130 LEU A O 1
ATOM 1029 N N . LEU A 1 151 ? 5.058 26.443 37.963 1.00 89.65 131 LEU A N 1
ATOM 1030 C CA . LEU A 1 151 ? 5.477 27.279 36.849 1.00 88.35 131 LEU A CA 1
ATOM 1031 C C . LEU A 1 151 ? 4.304 28.093 36.318 1.00 87.72 131 LEU A C 1
ATOM 1032 O O . LEU A 1 151 ? 4.482 29.197 35.804 1.00 88.01 131 LEU A O 1
ATOM 1037 N N . LYS A 1 152 ? 3.104 27.536 36.440 1.00 86.38 132 LYS A N 1
ATOM 1038 C CA . LYS A 1 152 ? 1.906 28.217 35.977 1.00 84.85 132 LYS A CA 1
ATOM 1039 C C . LYS A 1 152 ? 1.737 29.511 36.754 1.00 83.41 132 LYS A C 1
ATOM 1040 O O . LYS A 1 152 ? 1.366 30.540 36.192 1.00 83.53 132 LYS A O 1
ATOM 1046 N N . GLU A 1 153 ? 2.010 29.449 38.053 1.00 81.54 133 GLU A N 1
ATOM 1047 C CA . GLU A 1 153 ? 1.895 30.617 38.916 1.00 80.02 133 GLU A CA 1
ATOM 1048 C C . GLU A 1 153 ? 2.794 31.741 38.428 1.00 77.42 133 GLU A C 1
ATOM 1049 O O . GLU A 1 153 ? 2.335 32.849 38.160 1.00 76.95 133 GLU A O 1
ATOM 1055 N N . LYS A 1 154 ? 4.080 31.435 38.315 1.00 74.53 134 LYS A N 1
ATOM 1056 C CA . LYS A 1 154 ? 5.071 32.405 37.883 1.00 70.89 134 LYS A CA 1
ATOM 1057 C C . LYS A 1 154 ? 4.718 33.067 36.560 1.00 67.81 134 LYS A C 1
ATOM 1058 O O . LYS A 1 154 ? 4.621 34.291 36.486 1.00 67.47 134 LYS A O 1
ATOM 1064 N N . LYS A 1 155 ? 4.518 32.270 35.518 1.00 64.05 135 LYS A N 1
ATOM 1065 C CA . LYS A 1 155 ? 4.175 32.833 34.220 1.00 61.29 135 LYS A CA 1
ATOM 1066 C C . LYS A 1 155 ? 2.955 33.739 34.353 1.00 58.40 135 LYS A C 1
ATOM 1067 O O . LYS A 1 155 ? 2.937 34.852 33.826 1.00 57.53 135 LYS A O 1
ATOM 1073 N N . ASP A 1 156 ? 1.946 33.254 35.069 1.00 55.86 136 ASP A N 1
ATOM 1074 C CA . ASP A 1 156 ? 0.714 34.004 35.295 1.00 53.42 136 ASP A CA 1
ATOM 1075 C C . ASP A 1 156 ? 0.962 35.292 36.063 1.00 51.22 136 ASP A C 1
ATOM 1076 O O . ASP A 1 156 ? 0.320 36.309 35.801 1.00 50.88 136 ASP A O 1
ATOM 1081 N N . LYS A 1 157 ? 1.880 35.242 37.024 1.00 48.86 137 LYS A N 1
ATOM 1082 C CA . LYS A 1 157 ? 2.196 36.421 37.815 1.00 47.48 137 LYS A CA 1
ATOM 1083 C C . LYS A 1 157 ? 2.899 37.472 36.967 1.00 44.56 137 LYS A C 1
ATOM 1084 O O . LYS A 1 157 ? 2.730 38.667 37.189 1.00 43.21 137 LYS A O 1
ATOM 1090 N N . ALA A 1 158 ? 3.677 37.018 35.991 1.00 41.91 138 ALA A N 1
ATOM 1091 C CA . ALA A 1 158 ? 4.394 37.922 35.102 1.00 40.68 138 ALA A CA 1
ATOM 1092 C C . ALA A 1 158 ? 3.378 38.680 34.268 1.00 39.34 138 ALA A C 1
ATOM 1093 O O . ALA A 1 158 ? 3.527 39.879 34.032 1.00 37.77 138 ALA A O 1
ATOM 1095 N N . HIS A 1 159 ? 2.338 37.972 33.832 1.00 38.74 139 HIS A N 1
ATOM 1096 C CA . HIS A 1 159 ? 1.287 38.577 33.028 1.00 37.36 139 HIS A CA 1
ATOM 1097 C C . HIS A 1 159 ? 0.502 39.603 33.833 1.00 35.66 139 HIS A C 1
ATOM 1098 O O . HIS A 1 159 ? 0.107 40.644 33.304 1.00 34.64 139 HIS A O 1
ATOM 1105 N N . VAL A 1 160 ? 0.280 39.319 35.113 1.00 34.21 140 VAL A N 1
ATOM 1106 C CA . VAL A 1 160 ? -0.451 40.251 35.967 1.00 33.73 140 VAL A CA 1
ATOM 1107 C C . VAL A 1 160 ? 0.340 41.548 36.129 1.00 31.82 140 VAL A C 1
ATOM 1108 O O . VAL A 1 160 ? -0.195 42.645 35.959 1.00 32.08 140 VAL A O 1
ATOM 1112 N N . GLU A 1 161 ? 1.619 41.417 36.451 1.00 30.12 141 GLU A N 1
ATOM 1113 C CA . GLU A 1 161 ? 2.480 42.579 36.618 1.00 28.13 141 GLU A CA 1
ATOM 1114 C C . GLU A 1 161 ? 2.468 43.463 35.369 1.00 29.48 141 GLU A C 1
ATOM 1115 O O . GLU A 1 161 ? 2.245 44.673 35.454 1.00 30.59 141 GLU A O 1
ATOM 1121 N N . LEU A 1 162 ? 2.709 42.857 34.209 1.00 28.49 142 LEU A N 1
ATOM 1122 C CA . LEU A 1 162 ? 2.729 43.601 32.953 1.00 31.19 142 LEU A CA 1
ATOM 1123 C C . LEU A 1 162 ? 1.403 44.306 32.686 1.00 30.03 142 LEU A C 1
ATOM 1124 O O . LEU A 1 162 ? 1.373 45.369 32.068 1.00 28.84 142 LEU A O 1
ATOM 1129 N N . GLY A 1 163 ? 0.311 43.709 33.158 1.00 32.00 143 GLY A N 1
ATOM 1130 C CA . GLY A 1 163 ? -1.003 44.299 32.961 1.00 30.61 143 GLY A CA 1
ATOM 1131 C C . GLY A 1 163 ? -1.079 45.694 33.554 1.00 31.24 143 GLY A C 1
ATOM 1132 O O . GLY A 1 163 ? -1.648 46.605 32.955 1.00 32.45 143 GLY A O 1
ATOM 1133 N N . HIS A 1 164 ? -0.485 45.865 34.730 1.00 30.65 144 HIS A N 1
ATOM 1134 C CA . HIS A 1 164 ? -0.482 47.157 35.404 1.00 27.24 144 HIS A CA 1
ATOM 1135 C C . HIS A 1 164 ? 0.130 48.228 34.522 1.00 27.47 144 HIS A C 1
ATOM 1136 O O . HIS A 1 164 ? -0.467 49.281 34.299 1.00 28.49 144 HIS A O 1
ATOM 1143 N N . TRP A 1 165 ? 1.322 47.948 34.006 1.00 28.93 145 TRP A N 1
ATOM 1144 C CA . TRP A 1 165 ? 2.023 48.899 33.158 1.00 27.83 145 TRP A CA 1
ATOM 1145 C C . TRP A 1 165 ? 1.298 49.123 31.836 1.00 29.42 145 TRP A C 1
ATOM 1146 O O . TRP A 1 165 ? 1.296 50.235 31.302 1.00 26.43 145 TRP A O 1
ATOM 1157 N N . GLU A 1 166 ? 0.671 48.072 31.315 1.00 30.83 146 GLU A N 1
ATOM 1158 C CA . GLU A 1 166 ? -0.097 48.185 30.075 1.00 31.76 146 GLU A CA 1
ATOM 1159 C C . GLU A 1 166 ? -1.166 49.251 30.326 1.00 32.28 146 GLU A C 1
ATOM 1160 O O . GLU A 1 166 ? -1.350 50.174 29.526 1.00 31.15 146 GLU A O 1
ATOM 1166 N N . ASN A 1 167 ? -1.857 49.119 31.455 1.00 33.47 147 ASN A N 1
ATOM 1167 C CA . ASN A 1 167 ? -2.900 50.061 31.845 1.00 34.95 147 ASN A CA 1
ATOM 1168 C C . ASN A 1 167 ? -2.363 51.475 31.998 1.00 32.84 147 ASN A C 1
ATOM 1169 O O . ASN A 1 167 ? -2.941 52.424 31.472 1.00 32.00 147 ASN A O 1
ATOM 1174 N N . TYR A 1 168 ? -1.264 51.610 32.734 1.00 30.69 148 TYR A N 1
ATOM 1175 C CA . TYR A 1 168 ? -0.658 52.924 32.958 1.00 31.03 148 TYR A CA 1
ATOM 1176 C C . TYR A 1 168 ? -0.395 53.614 31.619 1.00 30.41 148 TYR A C 1
ATOM 1177 O O . TYR A 1 168 ? -0.802 54.758 31.406 1.00 29.58 148 TYR A O 1
ATOM 1186 N N . LEU A 1 169 ? 0.286 52.910 30.718 1.00 30.39 149 LEU A N 1
ATOM 1187 C CA . LEU A 1 169 ? 0.597 53.465 29.406 1.00 31.34 149 LEU A CA 1
ATOM 1188 C C . LEU A 1 169 ? -0.681 53.759 28.623 1.00 35.08 149 LEU A C 1
ATOM 1189 O O . LEU A 1 169 ? -0.763 54.746 27.877 1.00 34.55 149 LEU A O 1
ATOM 1194 N N . LYS A 1 170 ? -1.686 52.911 28.804 1.00 37.75 150 LYS A N 1
ATOM 1195 C CA . LYS A 1 170 ? -2.952 53.119 28.121 1.00 40.58 150 LYS A CA 1
ATOM 1196 C C . LYS A 1 170 ? -3.511 54.450 28.613 1.00 40.97 150 LYS A C 1
ATOM 1197 O O . LYS A 1 170 ? -3.892 55.303 27.811 1.00 42.50 150 LYS A O 1
ATOM 1203 N N . GLN A 1 171 ? -3.528 54.629 29.933 1.00 40.59 151 GLN A N 1
ATOM 1204 C CA . GLN A 1 171 ? -4.036 55.855 30.552 1.00 42.24 151 GLN A CA 1
ATOM 1205 C C . GLN A 1 171 ? -3.311 57.138 30.149 1.00 41.95 151 GLN A C 1
ATOM 1206 O O . GLN A 1 171 ? -3.953 58.164 29.930 1.00 42.20 151 GLN A O 1
ATOM 1212 N N . THR A 1 172 ? -1.982 57.098 30.070 1.00 40.00 152 THR A N 1
ATOM 1213 C CA . THR A 1 172 ? -1.231 58.301 29.699 1.00 38.49 152 THR A CA 1
ATOM 1214 C C . THR A 1 172 ? -1.248 58.564 28.202 1.00 37.48 152 THR A C 1
ATOM 1215 O O . THR A 1 172 ? -1.277 59.712 27.770 1.00 37.47 152 THR A O 1
ATOM 1219 N N . GLY A 1 173 ? -1.217 57.496 27.415 1.00 35.67 153 GLY A N 1
ATOM 1220 C CA . GLY A 1 173 ? -1.196 57.653 25.977 1.00 34.21 153 GLY A CA 1
ATOM 1221 C C . GLY A 1 173 ? 0.192 58.065 25.514 1.00 34.93 153 GLY A C 1
ATOM 1222 O O . GLY A 1 173 ? 0.421 58.281 24.324 1.00 33.66 153 GLY A O 1
ATOM 1223 N N . GLY A 1 174 ? 1.129 58.162 26.455 1.00 33.27 154 GLY A N 1
ATOM 1224 C CA . GLY A 1 174 ? 2.480 58.562 26.104 1.00 32.20 154 GLY A CA 1
ATOM 1225 C C . GLY A 1 174 ? 3.590 57.838 26.847 1.00 32.64 154 GLY A C 1
ATOM 1226 O O . GLY A 1 174 ? 4.052 56.782 26.410 1.00 31.88 154 GLY A O 1
ATOM 1227 N N . PHE A 1 175 ? 4.027 58.409 27.966 1.00 30.29 155 PHE A N 1
ATOM 1228 C CA . PHE A 1 175 ? 5.098 57.813 28.757 1.00 29.91 155 PHE A CA 1
ATOM 1229 C C . PHE A 1 175 ? 4.532 57.046 29.958 1.00 29.93 155 PHE A C 1
ATOM 1230 O O . PHE A 1 175 ? 3.315 56.981 30.136 1.00 30.97 155 PHE A O 1
ATOM 1238 N N . VAL A 1 176 ? 5.396 56.468 30.782 1.00 26.15 156 VAL A N 1
ATOM 1239 C CA . VAL A 1 176 ? 4.922 55.643 31.893 1.00 24.12 156 VAL A CA 1
ATOM 1240 C C . VAL A 1 176 ? 4.244 56.323 33.089 1.00 24.08 156 VAL A C 1
ATOM 1241 O O . VAL A 1 176 ? 3.473 55.680 33.805 1.00 25.33 156 VAL A O 1
ATOM 1245 N N . ALA A 1 177 ? 4.503 57.609 33.304 1.00 24.05 157 ALA A N 1
ATOM 1246 C CA . ALA A 1 177 ? 3.894 58.318 34.431 1.00 25.62 157 ALA A CA 1
ATOM 1247 C C . ALA A 1 177 ? 3.089 59.548 34.014 1.00 26.64 157 ALA A C 1
ATOM 1248 O O . ALA A 1 177 ? 2.096 59.898 34.654 1.00 25.14 157 ALA A O 1
ATOM 1250 N N . THR A 1 178 ? 3.524 60.201 32.943 1.00 25.66 158 THR A N 1
ATOM 1251 C CA . THR A 1 178 ? 2.845 61.392 32.449 1.00 27.86 158 THR A CA 1
ATOM 1252 C C . THR A 1 178 ? 2.947 61.400 30.932 1.00 28.16 158 THR A C 1
ATOM 1253 O O . THR A 1 178 ? 3.436 60.448 30.334 1.00 30.52 158 THR A O 1
ATOM 1257 N N . LYS A 1 179 ? 2.494 62.478 30.307 1.00 31.18 159 LYS A N 1
ATOM 1258 C CA . LYS A 1 179 ? 2.571 62.587 28.853 1.00 34.57 159 LYS A CA 1
ATOM 1259 C C . LYS A 1 179 ? 3.940 63.115 28.416 1.00 35.55 159 LYS A C 1
ATOM 1260 O O . LYS A 1 179 ? 4.158 63.425 27.244 1.00 35.56 159 LYS A O 1
ATOM 1266 N N . GLU A 1 180 ? 4.856 63.212 29.375 1.00 34.80 160 GLU A N 1
ATOM 1267 C CA . GLU A 1 180 ? 6.214 63.672 29.117 1.00 35.67 160 GLU A CA 1
ATOM 1268 C C . GLU A 1 180 ? 7.223 62.659 29.661 1.00 34.96 160 GLU A C 1
ATOM 1269 O O . GLU A 1 180 ? 6.933 61.906 30.595 1.00 34.24 160 GLU A O 1
ATOM 1275 N N . PHE A 1 181 ? 8.407 62.644 29.068 1.00 32.01 161 PHE A N 1
ATOM 1276 C CA . PHE A 1 181 ? 9.480 61.762 29.510 1.00 31.43 161 PHE A CA 1
ATOM 1277 C C . PHE A 1 181 ? 9.905 62.259 30.904 1.00 29.31 161 PHE A C 1
ATOM 1278 O O . PHE A 1 181 ? 10.049 63.462 31.116 1.00 29.26 161 PHE A O 1
ATOM 1286 N N . THR A 1 182 ? 10.088 61.342 31.851 1.00 27.46 162 THR A N 1
ATOM 1287 C CA . THR A 1 182 ? 10.486 61.717 33.209 1.00 25.14 162 THR A CA 1
ATOM 1288 C C . THR A 1 182 ? 11.382 60.645 33.816 1.00 25.08 162 THR A C 1
ATOM 1289 O O . THR A 1 182 ? 11.659 59.630 33.181 1.00 23.63 162 THR A O 1
ATOM 1293 N N . MET A 1 183 ? 11.820 60.868 35.051 1.00 23.21 163 MET A N 1
ATOM 1294 C CA . MET A 1 183 ? 12.685 59.908 35.734 1.00 24.60 163 MET A CA 1
ATOM 1295 C C . MET A 1 183 ? 12.051 58.519 35.744 1.00 23.21 163 MET A C 1
ATOM 1296 O O . MET A 1 183 ? 12.757 57.522 35.722 1.00 24.12 163 MET A O 1
ATOM 1301 N N . ALA A 1 184 ? 10.721 58.459 35.775 1.00 23.41 164 ALA A N 1
ATOM 1302 C CA . ALA A 1 184 ? 10.015 57.179 35.788 1.00 24.52 164 ALA A CA 1
ATOM 1303 C C . ALA A 1 184 ? 10.350 56.325 34.566 1.00 24.48 164 ALA A C 1
ATOM 1304 O O . ALA A 1 184 ? 10.470 55.099 34.672 1.00 24.22 164 ALA A O 1
ATOM 1306 N N . ASP A 1 185 ? 10.494 56.964 33.406 1.00 24.12 165 ASP A N 1
ATOM 1307 C CA . ASP A 1 185 ? 10.823 56.227 32.190 1.00 23.70 165 ASP A CA 1
ATOM 1308 C C . ASP A 1 185 ? 12.259 55.716 32.223 1.00 23.35 165 ASP A C 1
ATOM 1309 O O . ASP A 1 185 ? 12.590 54.709 31.597 1.00 24.81 165 ASP A O 1
ATOM 1314 N N . VAL A 1 186 ? 13.105 56.414 32.964 1.00 21.74 166 VAL A N 1
ATOM 1315 C CA . VAL A 1 186 ? 14.502 56.024 33.100 1.00 23.58 166 VAL A CA 1
ATOM 1316 C C . VAL A 1 186 ? 14.553 54.679 33.832 1.00 22.83 166 VAL A C 1
ATOM 1317 O O . VAL A 1 186 ? 15.377 53.811 33.525 1.00 22.89 166 VAL A O 1
ATOM 1321 N N . PHE A 1 187 ? 13.665 54.518 34.804 1.00 22.65 167 PHE A N 1
ATOM 1322 C CA . PHE A 1 187 ? 13.616 53.289 35.586 1.00 24.13 167 PHE A CA 1
ATOM 1323 C C . PHE A 1 187 ? 12.871 52.189 34.850 1.00 22.84 167 PHE A C 1
ATOM 1324 O O . PHE A 1 187 ? 13.266 51.028 34.871 1.00 23.17 167 PHE A O 1
ATOM 1332 N N . PHE A 1 188 ? 11.787 52.567 34.191 1.00 23.55 168 PHE A N 1
ATOM 1333 C CA . PHE A 1 188 ? 10.935 51.599 33.506 1.00 25.02 168 PHE A CA 1
ATOM 1334 C C . PHE A 1 188 ? 11.471 50.974 32.227 1.00 25.95 168 PHE A C 1
ATOM 1335 O O . PHE A 1 188 ? 11.578 49.760 32.123 1.00 27.18 168 PHE A O 1
ATOM 1343 N N . PHE A 1 189 ? 11.803 51.811 31.253 1.00 26.94 169 PHE A N 1
ATOM 1344 C CA . PHE A 1 189 ? 12.278 51.332 29.965 1.00 25.52 169 PHE A CA 1
ATOM 1345 C C . PHE A 1 189 ? 13.357 50.250 29.985 1.00 26.16 169 PHE A C 1
ATOM 1346 O O . PHE A 1 189 ? 13.215 49.222 29.325 1.00 26.14 169 PHE A O 1
ATOM 1354 N N . PRO A 1 190 ? 14.463 50.472 30.712 1.00 24.24 170 PRO A N 1
ATOM 1355 C CA . PRO A 1 190 ? 15.497 49.431 30.731 1.00 24.44 170 PRO A CA 1
ATOM 1356 C C . PRO A 1 190 ? 14.921 48.050 31.035 1.00 24.71 170 PRO A C 1
ATOM 1357 O O . PRO A 1 190 ? 15.357 47.036 30.480 1.00 24.38 170 PRO A O 1
ATOM 1361 N N . MET A 1 191 ? 13.940 48.014 31.925 1.00 25.55 171 MET A N 1
ATOM 1362 C CA . MET A 1 191 ? 13.325 46.753 32.292 1.00 28.58 171 MET A CA 1
ATOM 1363 C C . MET A 1 191 ? 12.529 46.188 31.125 1.00 27.82 171 MET A C 1
ATOM 1364 O O . MET A 1 191 ? 12.509 44.978 30.908 1.00 25.74 171 MET A O 1
ATOM 1369 N N . VAL A 1 192 ? 11.878 47.066 30.366 1.00 27.99 172 VAL A N 1
ATOM 1370 C CA . VAL A 1 192 ? 11.117 46.613 29.203 1.00 28.50 172 VAL A CA 1
ATOM 1371 C C . VAL A 1 192 ? 12.076 46.148 28.092 1.00 28.20 172 VAL A C 1
ATOM 1372 O O . VAL A 1 192 ? 11.844 45.120 27.455 1.00 27.67 172 VAL A O 1
ATOM 1376 N N . ALA A 1 193 ? 13.157 46.896 27.873 1.00 29.47 173 ALA A N 1
ATOM 1377 C CA . ALA A 1 193 ? 14.146 46.540 26.847 1.00 30.25 173 ALA A CA 1
ATOM 1378 C C . ALA A 1 193 ? 14.737 45.163 27.151 1.00 30.21 173 ALA A C 1
ATOM 1379 O O . ALA A 1 193 ? 14.985 44.355 26.245 1.00 30.60 173 ALA A O 1
ATOM 1381 N N . LEU A 1 194 ? 14.963 44.905 28.434 1.00 30.59 174 LEU A N 1
ATOM 1382 C CA . LEU A 1 194 ? 15.509 43.630 28.887 1.00 31.08 174 LEU A CA 1
ATOM 1383 C C . LEU A 1 194 ? 14.500 42.526 28.570 1.00 31.15 174 LEU A C 1
ATOM 1384 O O . LEU A 1 194 ? 14.865 41.452 28.106 1.00 29.17 174 LEU A O 1
ATOM 1389 N N . ILE A 1 195 ? 13.225 42.807 28.827 1.00 30.98 175 ILE A N 1
ATOM 1390 C CA . ILE A 1 195 ? 12.155 41.847 28.564 1.00 33.05 175 ILE A CA 1
ATOM 1391 C C . ILE A 1 195 ? 12.149 41.483 27.081 1.00 32.71 175 ILE A C 1
ATOM 1392 O O . ILE A 1 195 ? 12.135 40.306 26.725 1.00 34.89 175 ILE A O 1
ATOM 1397 N N . VAL A 1 196 ? 12.159 42.496 26.222 1.00 30.88 176 VAL A N 1
ATOM 1398 C CA . VAL A 1 196 ? 12.175 42.268 24.782 1.00 31.28 176 VAL A CA 1
ATOM 1399 C C . VAL A 1 196 ? 13.446 41.508 24.407 1.00 32.45 176 VAL A C 1
ATOM 1400 O O . VAL A 1 196 ? 13.413 40.606 23.572 1.00 33.72 176 VAL A O 1
ATOM 1404 N N . ARG A 1 197 ? 14.564 41.873 25.027 1.00 31.84 177 ARG A N 1
ATOM 1405 C CA . ARG A 1 197 ? 15.835 41.211 24.753 1.00 32.44 177 ARG A CA 1
ATOM 1406 C C . ARG A 1 197 ? 15.699 39.706 24.960 1.00 32.41 177 ARG A C 1
ATOM 1407 O O . ARG A 1 197 ? 16.226 38.919 24.183 1.00 33.65 177 ARG A O 1
ATOM 1415 N N . GLN A 1 198 ? 14.984 39.312 26.004 1.00 33.23 178 GLN A N 1
ATOM 1416 C CA . GLN A 1 198 ? 14.792 37.900 26.304 1.00 34.78 178 GLN A CA 1
ATOM 1417 C C . GLN A 1 198 ? 13.818 37.251 25.329 1.00 35.50 178 GLN A C 1
ATOM 1418 O O . GLN A 1 198 ? 13.446 36.092 25.493 1.00 34.99 178 GLN A O 1
ATOM 1424 N N . GLY A 1 199 ? 13.389 38.017 24.328 1.00 36.02 179 GLY A N 1
ATOM 1425 C CA . GLY A 1 199 ? 12.497 37.483 23.311 1.00 37.36 179 GLY A CA 1
ATOM 1426 C C . GLY A 1 199 ? 10.993 37.587 23.487 1.00 37.50 179 GLY A C 1
ATOM 1427 O O . GLY A 1 199 ? 10.248 36.871 22.816 1.00 38.80 179 GLY A O 1
ATOM 1428 N N . ALA A 1 200 ? 10.528 38.459 24.374 1.00 37.06 180 ALA A N 1
ATOM 1429 C CA . ALA A 1 200 ? 9.090 38.612 24.570 1.00 35.26 180 ALA A CA 1
ATOM 1430 C C . ALA A 1 200 ? 8.462 39.240 23.317 1.00 37.07 180 ALA A C 1
ATOM 1431 O O . ALA A 1 200 ? 9.039 40.146 22.704 1.00 34.25 180 ALA A O 1
ATOM 1433 N N . ASN A 1 201 ? 7.289 38.739 22.940 1.00 36.92 181 ASN A N 1
ATOM 1434 C CA . ASN A 1 201 ? 6.557 39.239 21.777 1.00 38.88 181 ASN A CA 1
ATOM 1435 C C . ASN A 1 201 ? 5.367 39.991 22.350 1.00 39.01 181 ASN A C 1
ATOM 1436 O O . ASN A 1 201 ? 4.317 39.404 22.621 1.00 39.36 181 ASN A O 1
ATOM 1441 N N . LEU A 1 202 ? 5.552 41.294 22.529 1.00 38.67 182 LEU A N 1
ATOM 1442 C CA . LEU A 1 202 ? 4.543 42.170 23.115 1.00 38.91 182 LEU A CA 1
ATOM 1443 C C . LEU A 1 202 ? 3.558 42.791 22.134 1.00 39.07 182 LEU A C 1
ATOM 1444 O O . LEU A 1 202 ? 2.515 43.306 22.545 1.00 37.18 182 LEU A O 1
ATOM 1449 N N . LYS A 1 203 ? 3.887 42.745 20.847 1.00 40.24 183 LYS A N 1
ATOM 1450 C CA . LYS A 1 203 ? 3.044 43.359 19.827 1.00 42.20 183 LYS A CA 1
ATOM 1451 C C . LYS A 1 203 ? 1.536 43.244 20.011 1.00 42.50 183 LYS A C 1
ATOM 1452 O O . LYS A 1 203 ? 0.839 44.258 20.053 1.00 42.78 183 LYS A O 1
ATOM 1458 N N . ASP A 1 204 ? 1.026 42.024 20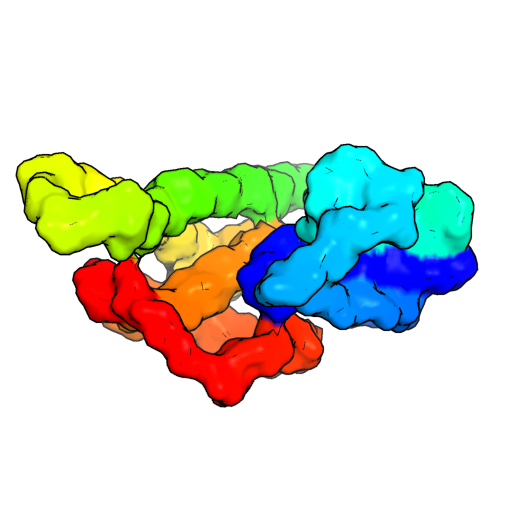.130 1.00 42.63 184 ASP A N 1
ATOM 1459 C CA . ASP A 1 204 ? -0.413 41.850 20.265 1.00 43.39 184 ASP A CA 1
ATOM 1460 C C . ASP A 1 204 ? -0.955 41.646 21.679 1.00 42.44 184 ASP A C 1
ATOM 1461 O O . ASP A 1 204 ? -2.092 42.019 21.965 1.00 41.86 184 ASP A O 1
ATOM 1466 N N . SER A 1 205 ? -0.153 41.065 22.564 1.00 41.68 185 SER A N 1
ATOM 1467 C CA . SER A 1 205 ? -0.595 40.837 23.933 1.00 42.09 185 SER A CA 1
ATOM 1468 C C . SER A 1 205 ? -0.565 42.115 24.781 1.00 41.56 185 SER A C 1
ATOM 1469 O O . SER A 1 205 ? -1.453 42.342 25.601 1.00 39.69 185 SER A O 1
ATOM 1472 N N . TYR A 1 206 ? 0.454 42.947 24.569 1.00 40.59 186 TYR A N 1
ATOM 1473 C CA . TYR A 1 206 ? 0.614 44.205 25.303 1.00 38.71 186 TYR A CA 1
ATOM 1474 C C . TYR A 1 206 ? 0.953 45.318 24.321 1.00 38.64 186 TYR A C 1
ATOM 1475 O O . TYR A 1 206 ? 2.067 45.850 24.323 1.00 38.09 186 TYR A O 1
ATOM 1484 N N . PRO A 1 207 ? -0.014 45.694 23.475 1.00 38.30 187 PRO A N 1
ATOM 1485 C CA . PRO A 1 207 ? 0.161 46.744 22.466 1.00 36.97 187 PRO A CA 1
ATOM 1486 C C . PRO A 1 207 ? 0.688 48.101 22.937 1.00 35.03 187 PRO A C 1
ATOM 1487 O O . PRO A 1 207 ? 1.486 48.724 22.236 1.00 36.13 187 PRO A O 1
ATOM 1491 N N . ASN A 1 208 ? 0.261 48.564 24.108 1.00 33.90 188 ASN A N 1
ATOM 1492 C CA . ASN A 1 208 ? 0.721 49.869 24.590 1.00 30.66 188 ASN A CA 1
ATOM 1493 C C . ASN A 1 208 ? 2.165 49.838 25.056 1.00 28.88 188 ASN A C 1
ATOM 1494 O O . ASN A 1 208 ? 2.904 50.803 24.867 1.00 27.55 188 ASN A O 1
ATOM 1499 N N . ILE A 1 209 ? 2.567 48.733 25.668 1.00 27.51 189 ILE A N 1
ATOM 1500 C CA . ILE A 1 209 ? 3.942 48.610 26.122 1.00 28.67 189 ILE A CA 1
ATOM 1501 C C . ILE A 1 209 ? 4.823 48.516 24.884 1.00 30.50 189 ILE A C 1
ATOM 1502 O O . ILE A 1 209 ? 5.877 49.144 24.819 1.00 32.39 189 ILE A O 1
ATOM 1507 N N . PHE A 1 210 ? 4.373 47.740 23.898 1.00 31.97 190 PHE A N 1
ATOM 1508 C CA . PHE A 1 210 ? 5.107 47.569 22.648 1.00 31.44 190 PHE A CA 1
ATOM 1509 C C . PHE A 1 210 ? 5.276 48.912 21.945 1.00 31.14 190 PHE A C 1
ATOM 1510 O O . PHE A 1 210 ? 6.357 49.236 21.459 1.00 34.03 190 PHE A O 1
ATOM 1518 N N . LYS A 1 211 ? 4.198 49.686 21.895 1.00 29.98 191 LYS A N 1
ATOM 1519 C CA . LYS A 1 211 ? 4.213 51.003 21.272 1.00 31.24 191 LYS A CA 1
ATOM 1520 C C . LYS A 1 211 ? 5.181 51.905 22.039 1.00 32.06 191 LYS A C 1
ATOM 1521 O O . LYS A 1 211 ? 5.923 52.697 21.448 1.00 30.68 191 LYS A O 1
ATOM 1527 N N . TYR A 1 212 ? 5.163 51.773 23.363 1.00 32.39 192 TYR A N 1
ATOM 1528 C CA . TYR A 1 212 ? 6.039 52.550 24.236 1.00 30.29 192 TYR A CA 1
ATOM 1529 C C . TYR A 1 212 ? 7.481 52.157 23.938 1.00 28.73 192 TYR A C 1
ATOM 1530 O O . TYR A 1 212 ? 8.346 53.010 23.772 1.00 27.38 192 TYR A O 1
ATOM 1539 N N . TYR A 1 213 ? 7.724 50.855 23.859 1.00 28.69 193 TYR A N 1
ATOM 1540 C CA . TYR A 1 213 ? 9.054 50.338 23.574 1.00 31.17 193 TYR A CA 1
ATOM 1541 C C . TYR A 1 213 ? 9.592 50.866 22.245 1.00 32.51 193 TYR A C 1
ATOM 1542 O O . TYR A 1 213 ? 10.737 51.304 22.156 1.00 31.50 193 TYR A O 1
ATOM 1551 N N . ASN A 1 214 ? 8.764 50.805 21.209 1.00 33.63 194 ASN A N 1
ATOM 1552 C CA . ASN A 1 214 ? 9.168 51.282 19.892 1.00 35.88 194 ASN A CA 1
ATOM 1553 C C . ASN A 1 214 ? 9.499 52.764 19.912 1.00 35.11 194 ASN A C 1
ATOM 1554 O O . ASN A 1 214 ? 10.513 53.179 19.362 1.00 35.52 194 ASN A O 1
ATOM 1559 N N . MET A 1 215 ? 8.643 53.563 20.539 1.00 34.32 195 MET A N 1
ATOM 1560 C CA . MET A 1 215 ? 8.895 54.997 20.607 1.00 36.15 195 MET A CA 1
ATOM 1561 C C . MET A 1 215 ? 10.224 55.266 21.303 1.00 35.93 195 MET A C 1
ATOM 1562 O O . MET A 1 215 ? 11.064 56.012 20.798 1.00 35.64 195 MET A O 1
ATOM 1567 N N . MET A 1 216 ? 10.396 54.656 22.470 1.00 34.41 196 MET A N 1
ATOM 1568 C CA . MET A 1 216 ? 11.608 54.834 23.259 1.00 32.87 196 MET A CA 1
ATOM 1569 C C . MET A 1 216 ? 12.863 54.348 22.538 1.00 30.20 196 MET A C 1
ATOM 1570 O O . MET A 1 216 ? 13.919 54.970 22.645 1.00 29.03 196 MET A O 1
ATOM 1575 N N . MET A 1 217 ? 12.747 53.240 21.811 1.00 31.38 197 MET A N 1
ATOM 1576 C CA . MET A 1 217 ? 13.882 52.692 21.062 1.00 32.04 197 MET A CA 1
ATOM 1577 C C . MET A 1 217 ? 14.348 53.623 19.9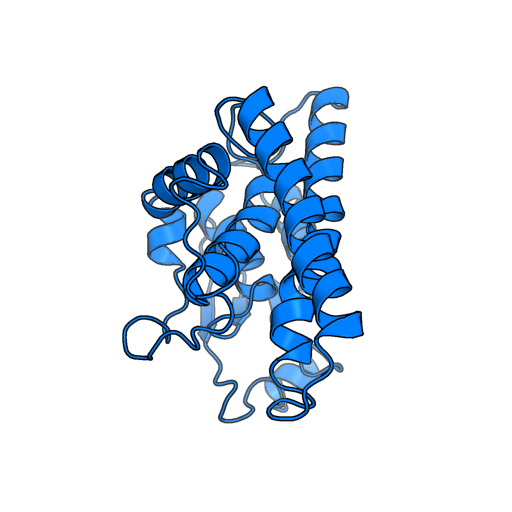51 1.00 32.86 197 MET A C 1
ATOM 1578 O O . MET A 1 217 ? 15.442 53.455 19.417 1.00 34.03 197 MET A O 1
ATOM 1583 N N . ASP A 1 218 ? 13.510 54.589 19.594 1.00 30.98 198 ASP A N 1
ATOM 1584 C CA . ASP A 1 218 ? 13.860 55.546 18.558 1.00 33.42 198 ASP A CA 1
ATOM 1585 C C . ASP A 1 218 ? 14.390 56.848 19.175 1.00 32.34 198 ASP A C 1
ATOM 1586 O O . ASP A 1 218 ? 14.877 57.725 18.472 1.00 31.29 198 ASP A O 1
ATOM 1591 N N . ARG A 1 219 ? 14.308 56.960 20.495 1.00 30.12 199 ARG A N 1
ATOM 1592 C CA . ARG A 1 219 ? 14.795 58.140 21.196 1.00 29.31 199 ARG A CA 1
ATOM 1593 C C . ARG A 1 219 ? 16.328 58.113 21.158 1.00 30.75 199 ARG A C 1
ATOM 1594 O O . ARG A 1 219 ? 16.955 57.163 21.621 1.00 28.72 199 ARG A O 1
ATOM 1602 N N . PRO A 1 220 ? 16.954 59.166 20.604 1.00 32.51 200 PRO A N 1
ATOM 1603 C CA . PRO A 1 220 ? 18.417 59.241 20.502 1.00 32.36 200 PRO A CA 1
ATOM 1604 C C . PRO A 1 220 ? 19.247 58.852 21.729 1.00 32.49 200 PRO A C 1
ATOM 1605 O O . PRO A 1 220 ? 20.264 58.166 21.589 1.00 28.97 200 PRO A O 1
ATOM 1609 N N . THR A 1 221 ? 18.825 59.274 22.921 1.00 31.45 201 THR A N 1
ATOM 1610 C CA . THR A 1 221 ? 19.563 58.944 24.139 1.00 30.90 201 THR A CA 1
ATOM 1611 C C . THR A 1 221 ? 19.542 57.448 24.441 1.00 31.47 201 THR A C 1
ATOM 1612 O O . THR A 1 221 ? 20.496 56.913 25.012 1.00 31.14 201 THR A O 1
ATOM 1616 N N . ILE A 1 222 ? 18.449 56.779 24.080 1.00 30.44 202 ILE A N 1
ATOM 1617 C CA . ILE A 1 222 ? 18.332 55.344 24.308 1.00 31.57 202 ILE A CA 1
ATOM 1618 C C . ILE A 1 222 ? 19.210 54.634 23.281 1.00 32.70 202 ILE A C 1
ATOM 1619 O O . ILE A 1 222 ? 19.909 53.678 23.610 1.00 32.92 202 ILE A O 1
ATOM 1624 N N . VAL A 1 223 ? 19.171 55.105 22.037 1.00 30.56 203 VAL A N 1
ATOM 1625 C CA . VAL A 1 223 ? 19.987 54.513 20.982 1.00 30.91 203 VAL A CA 1
ATOM 1626 C C . VAL A 1 223 ? 21.449 54.536 21.411 1.00 32.20 203 VAL A C 1
ATOM 1627 O O . VAL A 1 223 ? 22.174 53.558 21.231 1.00 32.52 203 VAL A O 1
ATOM 1631 N N . LYS A 1 224 ? 21.865 55.664 21.984 1.00 31.81 204 LYS A N 1
ATOM 1632 C CA . LYS A 1 224 ? 23.234 55.852 22.449 1.00 33.31 204 LYS A CA 1
ATOM 1633 C C . LYS A 1 224 ? 23.614 54.968 23.638 1.00 32.79 204 LYS A C 1
ATOM 1634 O O . LYS A 1 224 ? 24.790 54.682 23.858 1.00 32.83 204 LYS A O 1
ATOM 1640 N N . THR A 1 225 ? 22.629 54.533 24.410 1.00 29.94 205 THR A N 1
ATOM 1641 C CA . THR A 1 225 ? 22.946 53.722 25.571 1.00 28.81 205 THR A CA 1
ATOM 1642 C C . THR A 1 225 ? 22.534 52.257 25.526 1.00 27.90 205 THR A C 1
ATOM 1643 O O . THR A 1 225 ? 22.467 51.609 26.565 1.00 26.48 205 THR A O 1
ATOM 1647 N N . MET A 1 226 ? 22.255 51.727 24.337 1.00 28.27 206 MET A N 1
ATOM 1648 C CA . MET A 1 226 ? 21.886 50.317 24.245 1.00 29.67 206 MET A CA 1
ATOM 1649 C C . MET A 1 226 ? 23.085 49.531 24.780 1.00 30.12 206 MET A C 1
ATOM 1650 O O . MET A 1 226 ? 24.234 49.930 24.571 1.00 32.53 206 MET A O 1
ATOM 1655 N N . PRO A 1 227 ? 22.837 48.427 25.504 1.00 28.67 207 PRO A N 1
ATOM 1656 C CA . PRO A 1 227 ? 23.923 47.603 26.055 1.00 28.93 207 PRO A CA 1
ATOM 1657 C C . PRO A 1 227 ? 24.864 47.175 24.928 1.00 29.71 207 PRO A C 1
ATOM 1658 O O . PRO A 1 227 ? 24.464 46.448 24.019 1.00 31.83 207 PRO A O 1
ATOM 1662 N N . PRO A 1 228 ? 26.129 47.614 24.977 1.00 29.84 208 PRO A N 1
ATOM 1663 C CA . PRO A 1 228 ? 27.091 47.256 23.932 1.00 29.83 208 PRO A CA 1
ATOM 1664 C C . PRO A 1 228 ? 27.224 45.801 23.505 1.00 28.91 208 PRO A C 1
ATOM 1665 O O . PRO A 1 228 ? 27.429 45.541 22.321 1.00 30.35 208 PRO A O 1
ATOM 1669 N N . HIS A 1 229 ? 27.091 44.854 24.432 1.00 29.75 209 HIS A N 1
ATOM 1670 C CA . HIS A 1 229 ? 27.266 43.446 24.061 1.00 30.26 209 HIS A CA 1
ATOM 1671 C C . HIS A 1 229 ? 26.100 42.758 23.369 1.00 30.00 209 HIS A C 1
ATOM 1672 O O . HIS A 1 229 ? 26.263 41.656 22.852 1.00 30.51 209 HIS A O 1
ATOM 1679 N N . TRP A 1 230 ? 24.937 43.401 23.339 1.00 28.77 210 TRP A N 1
ATOM 1680 C CA . TRP A 1 230 ? 23.759 42.812 22.703 1.00 29.06 210 TRP A CA 1
ATOM 1681 C C . TRP A 1 230 ? 23.846 42.689 21.179 1.00 29.28 210 TRP A C 1
ATOM 1682 O O . TRP A 1 230 ? 23.336 41.733 20.594 1.00 28.85 210 TRP A O 1
ATOM 1693 N N . ALA A 1 231 ? 24.484 43.658 20.539 1.00 29.59 211 ALA A N 1
ATOM 1694 C CA . ALA A 1 231 ? 24.595 43.657 19.086 1.00 30.92 211 ALA A CA 1
ATOM 1695 C C . ALA A 1 231 ? 25.162 42.365 18.506 1.00 32.83 211 ALA A C 1
ATOM 1696 O O . ALA A 1 231 ? 24.599 41.809 17.565 1.00 33.86 211 ALA A O 1
ATOM 1698 N N . GLU A 1 232 ? 26.262 41.884 19.079 1.00 33.45 212 GLU A N 1
ATOM 1699 C CA . GLU A 1 232 ? 26.926 40.676 18.590 1.00 36.32 212 GLU A CA 1
ATOM 1700 C C . GLU A 1 232 ? 26.682 39.410 19.406 1.00 38.28 212 GLU A C 1
ATOM 1701 O O . GLU A 1 232 ? 27.370 38.409 19.221 1.00 38.10 212 GLU A O 1
ATOM 1707 N N . SER A 1 233 ? 25.713 39.446 20.310 1.00 40.82 213 SER A N 1
ATOM 1708 C CA . SER A 1 233 ? 25.425 38.278 21.126 1.00 42.02 213 SER A CA 1
ATOM 1709 C C . SER A 1 233 ? 23.983 37.876 20.906 1.00 42.99 213 SER A C 1
ATOM 1710 O O . SER A 1 233 ? 23.132 38.722 20.640 1.00 42.32 213 SER A O 1
ATOM 1713 N N . ASP A 1 234 ? 23.712 36.582 21.003 1.00 44.66 214 ASP A N 1
ATOM 1714 C CA . ASP A 1 234 ? 22.362 36.083 20.794 1.00 47.47 214 ASP A CA 1
ATOM 1715 C C . ASP A 1 234 ? 21.457 36.274 21.996 1.00 47.38 214 ASP A C 1
ATOM 1716 O O . ASP A 1 234 ? 21.869 36.092 23.144 1.00 45.91 214 ASP A O 1
ATOM 1721 N N . SER A 1 235 ? 20.216 36.649 21.712 1.00 46.71 215 SER A N 1
ATOM 1722 C CA . SER A 1 235 ? 19.218 36.846 22.744 1.00 47.50 215 SER A CA 1
ATOM 1723 C C . SER A 1 235 ? 19.045 35.538 23.509 1.00 47.83 215 SER A C 1
ATOM 1724 O O . SER A 1 235 ? 18.795 34.493 22.911 1.00 48.26 215 SER A O 1
ATOM 1727 N N . PRO A 1 236 ? 19.180 35.581 24.843 1.00 47.43 216 PRO A N 1
ATOM 1728 C CA . PRO A 1 236 ? 19.031 34.382 25.675 1.00 45.97 216 PRO A CA 1
ATOM 1729 C C . PRO A 1 236 ? 17.706 33.663 25.396 1.00 45.00 216 PRO A C 1
ATOM 1730 O O . PRO A 1 236 ? 17.576 32.461 25.624 1.00 43.54 216 PRO A O 1
ATOM 1734 N N . GLY A 1 237 ? 16.724 34.420 24.915 1.00 44.49 217 GLY A N 1
ATOM 1735 C CA . GLY A 1 237 ? 15.422 33.856 24.592 1.00 44.64 217 GLY A CA 1
ATOM 1736 C C . GLY A 1 237 ? 14.621 33.206 25.710 1.00 44.18 217 GLY A C 1
ATOM 1737 O O . GLY A 1 237 ? 13.833 32.290 25.453 1.00 43.81 217 GLY A O 1
ATOM 1738 N N . ASN A 1 238 ? 14.790 33.674 26.942 1.00 43.58 218 ASN A N 1
ATOM 1739 C CA . ASN A 1 238 ? 14.062 33.096 28.067 1.00 44.92 218 ASN A CA 1
ATOM 1740 C C . ASN A 1 238 ? 12.608 33.555 28.197 1.00 43.49 218 ASN A C 1
ATOM 1741 O O . ASN A 1 238 ? 11.873 33.059 29.047 1.00 43.22 218 ASN A O 1
ATOM 1746 N N . LEU A 1 239 ? 12.192 34.493 27.354 1.00 43.01 219 LEU A N 1
ATOM 1747 C CA . LEU A 1 239 ? 10.816 34.982 27.386 1.00 42.61 219 LEU A CA 1
ATOM 1748 C C . LEU A 1 239 ? 10.126 34.787 26.040 1.00 43.75 219 LEU A C 1
ATOM 1749 O O . LEU A 1 239 ? 9.075 35.374 25.779 1.00 42.50 219 LEU A O 1
ATOM 1754 N N . LEU A 1 240 ? 10.725 33.958 25.189 1.00 45.06 220 LEU A N 1
ATOM 1755 C CA . LEU A 1 240 ? 10.168 33.670 23.874 1.00 47.46 220 LEU A CA 1
ATOM 1756 C C . LEU A 1 240 ? 8.786 33.035 23.993 1.00 48.77 220 LEU A C 1
ATOM 1757 O O . LEU A 1 240 ? 7.947 33.183 23.101 1.00 48.42 220 LEU A O 1
ATOM 1762 N N . ASP A 1 241 ? 8.547 32.348 25.107 1.00 50.13 221 ASP A N 1
ATOM 1763 C CA . ASP A 1 241 ? 7.273 31.672 25.339 1.00 52.58 221 ASP A CA 1
ATOM 1764 C C . ASP A 1 241 ? 6.320 32.459 26.240 1.00 53.70 221 ASP A C 1
ATOM 1765 O O . ASP A 1 241 ? 5.190 32.031 26.480 1.00 52.65 221 ASP A O 1
ATOM 1770 N N . LEU A 1 242 ? 6.773 33.604 26.740 1.00 55.24 222 LEU A N 1
ATOM 1771 C CA . LEU A 1 242 ? 5.942 34.415 27.622 1.00 56.78 222 LEU A CA 1
ATOM 1772 C C . LEU A 1 242 ? 4.652 34.831 26.940 1.00 58.94 222 LEU A C 1
ATOM 1773 O O . LEU A 1 242 ? 3.556 34.514 27.407 1.00 58.48 222 LEU A O 1
ATOM 1778 N N . CYS A 1 243 ? 4.806 35.540 25.826 1.00 61.71 223 CYS A N 1
ATOM 1779 C CA . CYS A 1 243 ? 3.689 36.056 25.039 1.00 64.85 223 CYS A CA 1
ATOM 1780 C C . CYS A 1 243 ? 2.978 37.162 25.813 1.00 64.56 223 CYS A C 1
ATOM 1781 O O . CYS A 1 243 ? 3.487 38.307 25.782 1.00 63.37 223 CYS A O 1
#

Sequence (219 aa):
SKPFVYWGSGSPPCWKVLLVLQEKKIDYDEKIISFSKKEHKSEEILELNPRGQVPTFTDGDVVVNESTAICMYLEEKYPKVPLFPSDTTIRAKVYQRMFETSNISTNVMEFVQYKMKNKDSIDQVLLKEKKDKAHVELGHWENYLKQTGGFVATKEFTMADVFFFPMVALIVRQGANLKDSYPNIFKYYNMMMDRPTIVKTMPPHWAESDSPGNLLDLC

Foldseek 3Di:
DAKEWEAEFLDLLQLLLLLLCVQLVGHHHYDYDDVVVLCLQDPVNCVLPVVSHDTWMDDPPDTDGGSVVSSVVSCVVRVPRALADPDPVLSVLLVVLQVLLVVLCVLPCVLVVVCPVDNVDDDVVCNVVSLVSNLVSLVVQLVQLVVQVPARRHNDRHSSNSRRQSSLVLLVLLPADCVPVRVSSVVRNVVQCPPVSCVVSHRVVSVPDHRVNSCNPSD

InterPro domains:
  IPR004045 Glutathione S-transferase, N-terminal [PF13417] (14-84)
  IPR004045 Glutathione S-transferase, N-terminal [PS50404] (5-86)
  IPR004046 Glutathione S-transferase, C-terminal [PF00043] (112-200)
  IPR010987 Glutathione S-transferase, C-terminal-like [PS50405] (91-217)
  IPR036249 Thioredoxin-like superfamily [SSF52833] (6-89)
  IPR036282 Glutathione S-transferase, C-terminal domain su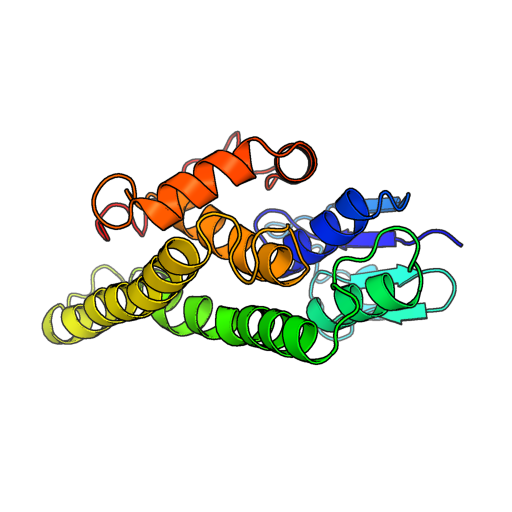perfamily [SSF47616] (77-210)
  IPR040079 Glutathione transferase family [SFLDS00019] (12-199)

Secondary structure (DSSP, 8-state):
---EEEE-TT-HHHHHHHHHHHHTT---EEEE--TTTTGGGSHHHHHH-TT--S-EEEETTEEE-SHHHHHHHHHHH-TTS-SS-S-HHHHHHHHHHHHHTHHHHHHTHHHHHHHHHTTT---HHHHHHHHHHHHHHHHHHHHHHHHHSSSSSSSS--HHHHHHHHHHHHHHHTT---TTTSHHHHHHHHHHHTSHHHHHTS-GGGTTS----TTTTT-

B-factor: mean 40.21, std 18.4, range [17.69, 110.49]

Nearest PDB structures (foldseek):
  3qav-assembly1_A  TM=1.005E+00  e=1.032E-36  Laternula elliptica
  6keq-assembly1_BA  TM=8.376E-01  e=8.894E-12  Drosophila melanogaster
  7day-assembly1_A  TM=8.437E-01  e=2.227E-11  Drosophila melanogaster
  6t2t-assembly1_A-2  TM=8.379E-01  e=3.182E-11  Drosophila melanogaster
  1axd-assembly1_B  TM=8.098E-01  e=1.198E-10  Zea mays

Organism: Laternula elliptica (NCBI:txid228457)

Solvent-accessible surface area: 11498 Å² total; per-residue (Å²): 138,88,3,58,0,19,18,2,22,17,16,32,53,1,8,24,0,6,0,0,0,48,18,8,166,22,105,39,57,79,98,84,12,26,78,112,146,124,60,33,93,42,150,92,1,73,151,48,6,114,169,0,94,17,6,0,0,26,8,49,146,61,73,28,36,113,9,42,42,0,0,46,41,0,19,137,118,54,93,173,40,83,5,8,39,109,72,109,104,75,69,57,86,0,68,92,21,1,108,29,7,67,60,2,51,81,50,0,30,59,1,8,83,37,60,101,144,63,112,140,62,144,47,120,129,77,42,123,89,42,56,50,116,0,56,94,7,5,24,84,0,12,73,36,5,124,145,20,56,21,29,0,10,25,157,128,25,5,0,0,0,0,11,2,0,1,17,2,1,35,4,38,32,17,17,11,81,3,103,120,54,20,68,36,6,63,139,4,25,59,75,0,54,114,66,82,20,0,87,140,8,56,8,71,88,32,94,169,43,137,55,74,14,20,0,122,62,1,78